Protein AF-A0A645EFH8-F1 (afdb_monomer_lite)

Radius of gyration: 22.45 Å; chains: 1; bounding box: 68×38×68 Å

Structure (mmCIF, N/CA/C/O backbone):
data_AF-A0A645EFH8-F1
#
_entry.id   AF-A0A645EFH8-F1
#
loop_
_atom_site.group_PDB
_atom_site.id
_atom_site.type_symbol
_atom_site.label_atom_id
_atom_site.label_alt_id
_atom_site.label_comp_id
_atom_site.label_asym_id
_atom_site.label_entity_id
_atom_site.label_seq_id
_atom_site.pdbx_PDB_ins_code
_atom_site.Cartn_x
_atom_site.Cartn_y
_atom_site.Cartn_z
_atom_site.occupancy
_atom_site.B_iso_or_equiv
_atom_site.auth_seq_id
_atom_site.auth_comp_id
_atom_site.auth_asym_id
_atom_site.auth_atom_id
_atom_site.pdbx_PDB_model_num
ATOM 1 N N . MET A 1 1 ? -3.913 3.250 -21.766 1.00 71.75 1 MET A N 1
ATOM 2 C CA . MET A 1 1 ? -2.998 3.281 -20.605 1.00 71.75 1 MET A CA 1
ATOM 3 C C . MET A 1 1 ? -2.200 4.571 -20.661 1.00 71.75 1 MET A C 1
ATOM 5 O O . MET A 1 1 ? -1.600 4.837 -21.698 1.00 71.75 1 MET A O 1
ATOM 9 N N . SER A 1 2 ? -2.235 5.386 -19.606 1.00 88.88 2 SER A N 1
ATOM 10 C CA . SER A 1 2 ? -1.423 6.605 -19.532 1.00 88.88 2 SER A CA 1
ATOM 11 C C . SER A 1 2 ? 0.046 6.283 -19.247 1.00 88.88 2 SER A C 1
ATOM 13 O O . SER A 1 2 ? 0.385 5.209 -18.742 1.00 88.88 2 SER A O 1
ATOM 15 N N . LEU A 1 3 ? 0.930 7.241 -19.533 1.00 91.62 3 LEU A N 1
ATOM 16 C CA . LEU A 1 3 ? 2.347 7.126 -19.186 1.00 91.62 3 LEU A CA 1
ATOM 17 C C . LEU A 1 3 ? 2.560 7.045 -17.664 1.00 91.62 3 LEU A C 1
ATOM 19 O O . LEU A 1 3 ? 3.479 6.367 -17.216 1.00 91.62 3 LEU A O 1
ATOM 23 N N . LEU A 1 4 ? 1.693 7.692 -16.875 1.00 93.06 4 LEU A N 1
ATOM 24 C CA . LEU A 1 4 ? 1.749 7.661 -15.412 1.00 93.06 4 LEU A CA 1
ATOM 25 C C . LEU A 1 4 ? 1.421 6.264 -14.877 1.00 93.06 4 LEU A C 1
ATOM 27 O O . LEU A 1 4 ? 2.172 5.731 -14.064 1.00 93.06 4 LEU A O 1
ATOM 31 N N . ALA A 1 5 ? 0.353 5.642 -15.383 1.00 91.50 5 ALA A N 1
ATOM 32 C CA . ALA A 1 5 ? -0.014 4.281 -15.006 1.00 91.50 5 ALA A CA 1
ATOM 33 C C . ALA A 1 5 ? 1.079 3.272 -15.395 1.00 91.50 5 ALA A C 1
ATOM 35 O O . ALA A 1 5 ? 1.439 2.414 -14.591 1.00 91.50 5 ALA A O 1
ATOM 36 N N . LEU A 1 6 ? 1.660 3.414 -16.595 1.00 91.88 6 LEU A N 1
ATOM 37 C CA . LEU A 1 6 ? 2.779 2.573 -17.026 1.00 91.88 6 LEU A CA 1
ATOM 38 C C . LEU A 1 6 ? 3.994 2.737 -16.109 1.00 91.88 6 LEU A C 1
ATOM 40 O O . LEU A 1 6 ? 4.593 1.745 -15.700 1.00 91.88 6 LEU A O 1
ATOM 44 N N . TRP A 1 7 ? 4.353 3.980 -15.780 1.00 94.06 7 TRP A N 1
ATOM 45 C CA . TRP A 1 7 ? 5.469 4.266 -14.886 1.00 94.06 7 TRP A CA 1
ATOM 46 C C . TRP A 1 7 ? 5.251 3.627 -13.512 1.00 94.06 7 TRP A C 1
ATOM 48 O O . TRP A 1 7 ? 6.150 2.950 -13.015 1.00 94.06 7 TRP A O 1
ATOM 58 N N . GLY A 1 8 ? 4.055 3.773 -12.932 1.00 93.06 8 GLY A N 1
ATOM 59 C CA . GLY A 1 8 ? 3.717 3.162 -11.645 1.00 93.06 8 GLY A CA 1
ATOM 60 C C . GLY A 1 8 ? 3.819 1.638 -11.688 1.00 93.06 8 GLY A C 1
ATOM 61 O O . GLY A 1 8 ? 4.446 1.033 -10.823 1.00 93.06 8 GLY A O 1
ATOM 62 N N . LEU A 1 9 ? 3.284 1.015 -12.741 1.00 93.06 9 LEU A N 1
ATOM 63 C CA . LEU A 1 9 ? 3.318 -0.435 -12.916 1.00 93.06 9 LEU A CA 1
ATOM 64 C C . LEU A 1 9 ? 4.748 -0.975 -13.040 1.00 93.06 9 LEU A C 1
ATOM 66 O O . LEU A 1 9 ? 5.092 -1.942 -12.363 1.00 93.06 9 LEU A O 1
ATOM 70 N N . LEU A 1 10 ? 5.588 -0.345 -13.867 1.00 92.12 10 LEU A N 1
ATOM 71 C CA . LEU A 1 10 ? 6.966 -0.788 -14.099 1.00 92.12 10 LEU A CA 1
ATOM 72 C C . LEU A 1 10 ? 7.887 -0.561 -12.896 1.00 92.12 10 LEU A C 1
ATOM 74 O O . LEU A 1 10 ? 8.836 -1.317 -12.720 1.00 92.12 10 LEU A O 1
ATOM 78 N N . ASN A 1 11 ? 7.608 0.444 -12.063 1.00 91.94 11 ASN A N 1
ATOM 79 C CA . ASN A 1 11 ? 8.387 0.707 -10.849 1.00 91.94 11 ASN A CA 1
ATOM 80 C C . ASN A 1 11 ? 7.851 -0.033 -9.614 1.00 91.94 11 ASN A C 1
ATOM 82 O O . ASN A 1 11 ? 8.461 0.060 -8.547 1.00 91.94 11 ASN A O 1
ATOM 86 N N . SER A 1 12 ? 6.749 -0.777 -9.745 1.00 93.31 12 SER A N 1
ATOM 87 C CA . SER A 1 12 ? 6.083 -1.480 -8.645 1.00 93.31 12 SER A CA 1
ATOM 88 C C . SER A 1 12 ? 6.891 -2.663 -8.086 1.00 93.31 12 SER A C 1
ATOM 90 O O . SER A 1 12 ? 7.729 -3.243 -8.789 1.00 93.31 12 SER A O 1
ATOM 92 N N . PRO A 1 13 ? 6.612 -3.112 -6.845 1.00 93.44 13 PRO A N 1
ATOM 93 C CA . PRO A 1 13 ? 7.183 -4.347 -6.306 1.00 93.44 13 PRO A CA 1
ATOM 94 C C . PRO A 1 13 ? 6.851 -5.578 -7.159 1.00 93.44 13 PRO A C 1
ATOM 96 O O . PRO A 1 13 ? 7.670 -6.486 -7.244 1.00 93.44 13 PRO A O 1
ATOM 99 N N . VAL A 1 14 ? 5.698 -5.612 -7.837 1.00 93.50 14 VAL A N 1
ATOM 100 C CA . VAL A 1 14 ? 5.320 -6.745 -8.698 1.00 93.50 14 VAL A CA 1
ATOM 101 C C . VAL A 1 14 ? 6.248 -6.839 -9.907 1.00 93.50 14 VAL A C 1
ATOM 103 O O . VAL A 1 14 ? 6.800 -7.905 -10.171 1.00 93.50 14 VAL A O 1
ATOM 106 N N . ALA A 1 15 ? 6.476 -5.724 -10.605 1.00 92.56 15 ALA A N 1
ATOM 107 C CA . ALA A 1 15 ? 7.375 -5.692 -11.757 1.00 92.56 15 ALA A CA 1
ATOM 108 C C . ALA A 1 15 ? 8.831 -5.971 -11.358 1.00 92.56 15 ALA A C 1
ATOM 110 O O . ALA A 1 15 ? 9.532 -6.737 -12.024 1.00 92.56 15 ALA A O 1
ATOM 111 N N . ASN A 1 16 ? 9.273 -5.425 -10.224 1.00 91.31 16 ASN A N 1
ATOM 112 C CA . ASN A 1 16 ? 10.610 -5.686 -9.691 1.00 91.31 16 ASN A CA 1
ATOM 113 C C . ASN A 1 16 ? 10.801 -7.155 -9.269 1.00 91.31 16 ASN A C 1
ATOM 115 O O . ASN A 1 16 ? 11.864 -7.731 -9.493 1.00 91.31 16 ASN A O 1
ATOM 119 N N . ALA A 1 17 ? 9.781 -7.794 -8.692 1.00 91.38 17 ALA A N 1
ATOM 120 C CA . ALA A 1 17 ? 9.837 -9.218 -8.370 1.00 91.38 17 ALA A CA 1
ATOM 121 C C . ALA A 1 17 ? 9.814 -10.079 -9.641 1.00 91.38 17 ALA A C 1
ATOM 123 O O . ALA A 1 17 ? 10.605 -11.011 -9.770 1.00 91.38 17 ALA A O 1
ATOM 124 N N . TYR A 1 18 ? 8.962 -9.734 -10.611 1.00 92.50 18 TYR A N 1
ATOM 125 C CA . TYR A 1 18 ? 8.875 -10.436 -11.889 1.00 92.50 18 TYR A CA 1
ATOM 126 C C . TYR A 1 18 ? 10.216 -10.422 -12.631 1.00 92.50 18 TYR A C 1
ATOM 128 O O . TYR A 1 18 ? 10.719 -11.482 -13.006 1.00 92.50 18 TYR A O 1
ATOM 136 N N . THR A 1 19 ? 10.824 -9.241 -12.779 1.00 90.19 19 THR A N 1
ATOM 137 C CA . THR A 1 19 ? 12.151 -9.078 -13.395 1.00 90.19 19 THR A CA 1
ATOM 138 C C . THR A 1 19 ? 13.227 -9.855 -12.656 1.00 90.19 19 THR A C 1
ATOM 140 O O . THR A 1 19 ? 14.029 -10.520 -13.300 1.00 90.19 19 THR A O 1
ATOM 143 N N . CYS A 1 20 ? 13.228 -9.844 -11.321 1.00 86.69 20 CYS A N 1
ATOM 144 C CA . CYS A 1 20 ? 14.174 -10.630 -10.529 1.00 86.69 20 CYS A CA 1
ATOM 145 C C . CYS A 1 20 ? 14.093 -12.137 -10.840 1.00 86.69 20 CYS A C 1
ATOM 147 O O . CYS A 1 20 ? 15.118 -12.815 -10.887 1.00 86.69 20 CYS A O 1
ATOM 149 N N . CYS A 1 21 ? 12.886 -12.660 -11.080 1.00 87.00 21 CYS A N 1
ATOM 150 C CA . CYS A 1 21 ? 12.671 -14.079 -11.362 1.00 87.00 21 CYS A CA 1
ATOM 151 C C . CYS A 1 21 ? 12.905 -14.476 -12.829 1.00 87.00 21 CYS A C 1
ATOM 153 O O . CYS A 1 21 ? 13.319 -15.606 -13.076 1.00 87.00 21 CYS A O 1
ATOM 155 N N . HIS A 1 22 ? 12.626 -13.588 -13.787 1.00 84.88 22 HIS A N 1
ATOM 156 C CA . HIS A 1 22 ? 12.595 -13.928 -15.220 1.00 84.88 22 HIS A CA 1
ATOM 157 C C . HIS A 1 22 ? 13.764 -13.343 -16.017 1.00 84.88 22 HIS A C 1
ATOM 159 O O . HIS A 1 22 ? 14.090 -13.849 -17.086 1.00 84.88 22 HIS A O 1
ATOM 165 N N . SER A 1 23 ? 14.426 -12.308 -15.500 1.00 80.44 23 SER A N 1
ATOM 166 C CA . SER A 1 23 ? 15.535 -11.646 -16.177 1.00 80.44 23 SER A CA 1
ATOM 167 C C . SER A 1 23 ? 16.871 -12.270 -15.784 1.00 80.44 23 SER A C 1
ATOM 169 O O . SER A 1 23 ? 17.150 -12.533 -14.612 1.00 80.44 23 SER A O 1
ATOM 171 N N . SER A 1 24 ? 17.761 -12.450 -16.760 1.00 69.31 24 SER A N 1
ATOM 172 C CA . SER A 1 24 ? 19.158 -12.785 -16.468 1.00 69.31 24 SER A CA 1
ATOM 173 C C . SER A 1 24 ? 19.883 -11.600 -15.804 1.00 69.31 24 SER A C 1
ATOM 175 O O . SER A 1 24 ? 19.461 -10.451 -15.918 1.00 69.31 24 SER A O 1
ATOM 177 N N . LYS A 1 25 ? 21.015 -11.853 -15.127 1.00 66.25 25 LYS A N 1
ATOM 178 C CA . LYS A 1 25 ? 21.754 -10.850 -14.325 1.00 66.25 25 LYS A CA 1
ATOM 179 C C . LYS A 1 25 ? 22.234 -9.599 -15.085 1.00 66.25 25 LYS A C 1
ATOM 181 O O . LYS A 1 25 ? 22.745 -8.692 -14.432 1.00 66.25 25 LYS A O 1
ATOM 186 N N . ARG A 1 26 ? 22.188 -9.574 -16.423 1.00 68.88 26 ARG A N 1
ATOM 187 C CA . ARG A 1 26 ? 22.799 -8.502 -17.230 1.00 68.88 26 ARG A CA 1
ATOM 188 C C . ARG A 1 26 ? 21.791 -7.512 -17.796 1.00 68.88 26 ARG A C 1
ATOM 190 O O . ARG A 1 26 ? 22.025 -6.320 -17.651 1.00 68.88 26 ARG A O 1
ATOM 197 N N . ASP A 1 27 ? 20.685 -7.989 -18.360 1.00 78.81 27 ASP A N 1
ATOM 198 C CA . ASP A 1 27 ? 19.765 -7.145 -19.124 1.00 78.81 27 ASP A CA 1
ATOM 199 C C . ASP A 1 27 ? 18.313 -7.499 -18.811 1.00 78.81 27 ASP A C 1
ATOM 201 O O . ASP A 1 27 ? 17.968 -8.679 -18.804 1.00 78.81 27 ASP A O 1
ATOM 205 N N . VAL A 1 28 ? 17.480 -6.472 -18.599 1.00 82.62 28 VAL A N 1
ATOM 206 C CA . VAL A 1 28 ? 16.014 -6.590 -18.554 1.00 82.62 28 VAL A CA 1
ATOM 207 C C . VAL A 1 28 ? 15.490 -6.376 -19.966 1.00 82.62 28 VAL A C 1
ATOM 209 O O . VAL A 1 28 ? 15.458 -5.247 -20.463 1.00 82.62 28 VAL A O 1
ATOM 212 N N . LEU A 1 29 ? 15.121 -7.463 -20.642 1.00 86.25 29 LEU A N 1
ATOM 213 C CA . LEU A 1 29 ? 14.674 -7.399 -22.027 1.00 86.25 29 LEU A CA 1
ATOM 214 C C . LEU A 1 29 ? 13.211 -6.953 -22.107 1.00 86.25 29 LEU A C 1
ATOM 216 O O . LEU A 1 29 ? 12.351 -7.371 -21.333 1.00 86.25 29 LEU A O 1
ATOM 220 N N . ALA A 1 30 ? 12.903 -6.136 -23.116 1.00 86.19 30 ALA A N 1
ATOM 221 C CA . ALA A 1 30 ? 11.527 -5.728 -23.388 1.00 86.19 30 ALA A CA 1
ATOM 222 C C . ALA A 1 30 ? 10.618 -6.920 -23.746 1.00 86.19 30 ALA A C 1
ATOM 224 O O . ALA A 1 30 ? 9.412 -6.832 -23.544 1.00 86.19 30 ALA A O 1
ATOM 225 N N . GLY A 1 31 ? 11.184 -8.010 -24.282 1.00 86.38 31 GLY A N 1
ATOM 226 C CA . GLY A 1 31 ? 10.467 -9.267 -24.519 1.00 86.38 31 GLY A CA 1
ATOM 227 C C . GLY A 1 31 ? 9.941 -9.860 -23.215 1.00 86.38 31 GLY A C 1
ATOM 228 O O . GLY A 1 31 ? 8.730 -9.978 -23.058 1.00 86.38 31 GLY A O 1
ATOM 229 N N . ASP A 1 32 ? 10.833 -10.093 -22.252 1.00 85.81 32 ASP A N 1
ATOM 230 C CA . ASP A 1 32 ? 10.501 -10.670 -20.943 1.00 85.81 32 ASP A CA 1
ATOM 231 C C . ASP A 1 32 ? 9.445 -9.831 -20.208 1.00 85.81 32 ASP A C 1
ATOM 233 O O . ASP A 1 32 ? 8.477 -10.359 -19.661 1.00 85.81 32 ASP A O 1
ATOM 237 N N . MET A 1 33 ? 9.580 -8.501 -20.249 1.00 89.12 33 MET A N 1
ATOM 238 C CA . MET A 1 33 ? 8.633 -7.582 -19.608 1.00 89.12 33 MET A CA 1
ATOM 239 C C . MET A 1 33 ? 7.238 -7.583 -20.238 1.00 89.12 33 MET A C 1
ATOM 241 O O . MET A 1 33 ? 6.270 -7.270 -19.549 1.00 89.12 33 MET A O 1
ATOM 245 N N . ARG A 1 34 ? 7.105 -7.930 -21.525 1.00 90.31 34 ARG A N 1
ATOM 246 C CA . ARG A 1 34 ? 5.792 -8.043 -22.187 1.00 90.31 34 ARG A CA 1
ATOM 247 C C . ARG A 1 34 ? 5.021 -9.286 -21.756 1.00 90.31 34 ARG A C 1
ATOM 249 O O . ARG A 1 34 ? 3.804 -9.307 -21.902 1.00 90.31 34 ARG A O 1
ATOM 256 N N . GLU A 1 35 ? 5.711 -10.292 -21.230 1.00 91.00 35 GLU A N 1
ATOM 257 C CA . GLU A 1 35 ? 5.089 -11.508 -20.699 1.00 91.00 35 GLU A CA 1
ATOM 258 C C . GLU A 1 35 ? 4.589 -11.331 -19.258 1.00 91.00 35 GLU A C 1
ATOM 260 O O . GLU A 1 35 ? 3.780 -12.132 -18.777 1.00 91.00 35 GLU A O 1
ATOM 265 N N . MET A 1 36 ? 5.011 -10.254 -18.580 1.00 92.12 36 MET A N 1
ATOM 266 C CA . MET A 1 36 ? 4.521 -9.910 -17.251 1.00 92.12 36 MET A CA 1
ATOM 267 C C . MET A 1 36 ? 2.998 -9.782 -17.275 1.00 92.12 36 MET A C 1
ATOM 269 O O . MET A 1 36 ? 2.419 -9.021 -18.052 1.00 92.12 36 MET A O 1
ATOM 273 N N . ARG A 1 37 ? 2.336 -10.512 -16.375 1.00 89.88 37 ARG A N 1
ATOM 274 C CA . ARG A 1 37 ? 0.886 -10.421 -16.199 1.00 89.88 37 ARG A CA 1
ATOM 275 C C . ARG A 1 37 ? 0.544 -9.040 -15.661 1.00 89.88 37 ARG A C 1
ATOM 277 O O . ARG A 1 37 ? 0.870 -8.744 -14.522 1.00 89.88 37 ARG A O 1
ATOM 284 N N . VAL A 1 38 ? -0.112 -8.222 -16.474 1.00 89.19 38 VAL A N 1
ATOM 285 C CA . VAL A 1 38 ? -0.629 -6.914 -16.066 1.00 89.19 38 VAL A CA 1
ATOM 286 C C . VAL A 1 38 ? -2.103 -7.033 -15.660 1.00 89.19 38 VAL A C 1
ATOM 288 O O . VAL A 1 38 ? -2.811 -7.859 -16.243 1.00 89.19 38 VAL A O 1
ATOM 291 N N . PRO A 1 39 ? -2.584 -6.245 -14.678 1.00 87.50 39 PRO A N 1
ATOM 292 C CA . PRO A 1 39 ? -4.005 -6.189 -14.347 1.00 87.50 39 PRO A CA 1
ATOM 293 C C . PRO A 1 39 ? -4.825 -5.766 -15.566 1.00 87.50 39 PRO A C 1
ATOM 295 O O . PRO A 1 39 ? -4.295 -5.115 -16.470 1.00 87.50 39 PRO A O 1
ATOM 298 N N . ASP A 1 40 ? -6.114 -6.097 -15.593 1.00 86.06 40 ASP A N 1
ATOM 299 C CA . ASP A 1 40 ? -6.991 -5.642 -16.671 1.00 86.06 40 ASP A CA 1
ATOM 300 C C . ASP A 1 40 ? -7.228 -4.127 -16.566 1.00 86.06 40 ASP A C 1
ATOM 302 O O . ASP A 1 40 ? -8.128 -3.637 -15.885 1.00 86.06 40 ASP A O 1
ATOM 306 N N . LEU A 1 41 ? -6.381 -3.373 -17.262 1.00 79.44 41 LEU A N 1
ATOM 307 C CA . LEU A 1 41 ? -6.369 -1.915 -17.233 1.00 79.44 41 LEU A CA 1
ATOM 308 C C . LEU A 1 41 ? -7.615 -1.286 -17.872 1.00 79.44 41 LEU A C 1
ATOM 310 O O . LEU A 1 41 ? -7.811 -0.084 -17.715 1.00 79.44 41 LEU A O 1
ATOM 314 N N . ALA A 1 42 ? -8.416 -2.054 -18.620 1.00 80.94 42 ALA A N 1
ATOM 315 C CA . ALA A 1 42 ? -9.682 -1.578 -19.170 1.00 80.94 42 ALA A CA 1
ATOM 316 C C . ALA A 1 42 ? -10.829 -1.715 -18.159 1.00 80.94 42 ALA A C 1
ATOM 318 O O . ALA A 1 42 ? -11.761 -0.914 -18.181 1.00 80.94 42 ALA A O 1
ATOM 319 N N . ALA A 1 43 ? -10.750 -2.709 -17.272 1.00 83.81 43 ALA A N 1
ATOM 320 C CA . ALA A 1 43 ? -11.751 -2.959 -16.240 1.00 83.81 43 ALA A CA 1
ATOM 321 C C . ALA A 1 43 ? -11.473 -2.211 -14.924 1.00 83.81 43 ALA A C 1
ATOM 323 O O . ALA A 1 43 ? -12.384 -2.022 -14.117 1.00 83.81 43 ALA A O 1
ATOM 324 N N . CYS A 1 44 ? -10.227 -1.801 -14.676 1.00 86.50 44 CYS A N 1
ATOM 325 C CA . CYS A 1 44 ? -9.839 -1.150 -13.428 1.00 86.50 44 CYS A CA 1
ATOM 326 C C . CYS A 1 44 ? -9.871 0.384 -13.490 1.00 86.50 44 CYS A C 1
ATOM 328 O O . CYS A 1 44 ? -9.471 0.997 -14.477 1.00 86.50 44 CYS A O 1
ATOM 330 N N . ASP A 1 45 ? -10.230 1.010 -12.366 1.00 90.12 45 ASP A N 1
ATOM 331 C CA . ASP A 1 45 ? -10.038 2.447 -12.167 1.00 90.12 45 ASP A CA 1
ATOM 332 C C . ASP A 1 45 ? -8.557 2.772 -11.903 1.00 90.12 45 ASP A C 1
ATOM 334 O O . ASP A 1 45 ? -7.987 2.392 -10.869 1.00 90.12 45 ASP A O 1
ATOM 338 N N . LEU A 1 46 ? -7.949 3.476 -12.861 1.00 92.12 46 LEU A N 1
ATOM 339 C CA . LEU A 1 46 ? -6.556 3.922 -12.832 1.00 92.12 46 LEU A CA 1
ATOM 340 C C . LEU A 1 46 ? -6.389 5.323 -12.234 1.00 92.12 46 LEU A C 1
ATOM 342 O O . LEU A 1 46 ? -5.256 5.710 -11.945 1.00 92.12 46 LEU A O 1
ATOM 346 N N . ALA A 1 47 ? -7.470 6.081 -12.020 1.00 93.44 47 ALA A N 1
ATOM 347 C CA . ALA A 1 47 ? -7.377 7.457 -11.538 1.00 93.44 47 ALA A CA 1
ATOM 348 C C . ALA A 1 47 ? -6.634 7.582 -10.189 1.00 93.44 47 ALA A C 1
ATOM 350 O O . ALA A 1 47 ? -5.807 8.492 -10.062 1.00 93.44 47 ALA A O 1
ATOM 351 N N . PRO A 1 48 ? -6.819 6.674 -9.203 1.00 94.25 48 PRO A N 1
ATOM 352 C CA . PRO A 1 48 ? -6.046 6.705 -7.961 1.00 94.25 48 PRO A CA 1
ATOM 353 C C . PRO A 1 48 ? -4.541 6.508 -8.185 1.00 94.25 48 PRO A C 1
ATOM 355 O O . PRO A 1 48 ? -3.731 7.237 -7.611 1.00 94.25 48 PRO A O 1
ATOM 358 N N . LEU A 1 49 ? -4.167 5.576 -9.070 1.00 94.56 49 LEU A N 1
ATOM 359 C CA . LEU A 1 49 ? -2.770 5.311 -9.411 1.00 94.56 49 LEU A CA 1
ATOM 360 C C . LEU A 1 49 ? -2.141 6.517 -10.115 1.00 94.56 49 LEU A C 1
ATOM 362 O O . LEU A 1 49 ? -1.064 6.967 -9.732 1.00 94.56 49 LEU A O 1
ATOM 366 N N . GLU A 1 50 ? -2.813 7.061 -11.129 1.00 95.31 50 GLU A N 1
ATOM 367 C CA . GLU A 1 50 ? -2.320 8.218 -11.879 1.00 95.31 50 GLU A CA 1
ATOM 368 C C . GLU A 1 50 ? -2.137 9.436 -10.975 1.00 95.31 50 GLU A C 1
ATOM 370 O O . GLU A 1 50 ? -1.114 10.120 -11.060 1.00 95.31 50 GLU A O 1
ATOM 375 N N . LYS A 1 51 ? -3.081 9.658 -10.054 1.00 96.12 51 LYS A N 1
ATOM 376 C CA . LYS A 1 51 ? -2.975 10.700 -9.037 1.00 96.12 51 LYS A CA 1
ATOM 377 C C . LYS A 1 51 ? -1.759 10.477 -8.139 1.00 96.12 51 LYS A C 1
ATOM 379 O O . LYS A 1 51 ? -0.938 11.386 -8.032 1.00 96.12 51 LYS A O 1
ATOM 384 N N . ALA A 1 52 ? -1.592 9.287 -7.561 1.00 95.06 52 ALA A N 1
ATOM 385 C CA . ALA A 1 52 ? -0.456 8.981 -6.688 1.00 95.06 52 ALA A CA 1
ATOM 386 C C . ALA A 1 52 ? 0.894 9.177 -7.403 1.00 95.06 52 ALA A C 1
ATOM 388 O O . ALA A 1 52 ? 1.809 9.795 -6.856 1.00 95.06 52 ALA A O 1
ATOM 389 N N . VAL A 1 53 ? 1.002 8.724 -8.658 1.00 95.75 53 VAL A N 1
ATOM 390 C CA . VAL A 1 53 ? 2.210 8.913 -9.475 1.00 95.75 53 VAL A CA 1
ATOM 391 C C . VAL A 1 53 ? 2.447 10.395 -9.759 1.00 95.75 53 VAL A C 1
ATOM 393 O O . VAL A 1 53 ? 3.577 10.868 -9.648 1.00 95.75 53 VAL A O 1
ATOM 396 N N . SER A 1 54 ? 1.400 11.152 -10.097 1.00 95.62 54 SER A N 1
ATOM 397 C CA . SER A 1 54 ? 1.523 12.589 -10.354 1.00 95.62 54 SER A CA 1
ATOM 398 C C . SER A 1 54 ? 1.984 13.367 -9.115 1.00 95.62 54 SER A C 1
ATOM 400 O O . SER A 1 54 ? 2.867 14.215 -9.231 1.00 95.62 54 SER A O 1
ATOM 402 N N . GLU A 1 55 ? 1.461 13.035 -7.929 1.00 94.81 55 GLU A N 1
ATOM 403 C CA . GLU A 1 55 ? 1.854 13.640 -6.653 1.00 94.81 55 GLU A CA 1
ATOM 404 C C . GLU A 1 55 ? 3.314 13.325 -6.313 1.00 94.81 55 GLU A C 1
ATOM 406 O O . GLU A 1 55 ? 4.063 14.225 -5.927 1.00 94.81 55 GLU A O 1
ATOM 411 N N . TYR A 1 56 ? 3.742 12.074 -6.515 1.00 93.94 56 TYR A N 1
ATOM 412 C CA . TYR A 1 56 ? 5.134 11.676 -6.328 1.00 93.94 56 TYR A CA 1
ATOM 413 C C . TYR A 1 56 ? 6.073 12.431 -7.276 1.00 93.94 56 TYR A C 1
ATOM 415 O O . TYR A 1 56 ? 7.018 13.075 -6.825 1.00 93.94 56 TYR A O 1
ATOM 423 N N . LEU A 1 57 ? 5.803 12.415 -8.586 1.00 92.88 57 LEU A N 1
ATOM 424 C CA . LEU A 1 57 ? 6.659 13.076 -9.575 1.00 92.88 57 LEU A CA 1
ATOM 425 C C . LEU A 1 57 ? 6.700 14.598 -9.383 1.00 92.88 57 LEU A C 1
ATOM 427 O O . LEU A 1 57 ? 7.749 15.208 -9.585 1.00 92.88 57 LEU A O 1
ATOM 431 N N . ALA A 1 58 ? 5.588 15.217 -8.981 1.00 93.12 58 ALA A N 1
ATOM 432 C CA . ALA A 1 58 ? 5.554 16.634 -8.638 1.00 93.12 58 ALA A CA 1
ATOM 433 C C . ALA A 1 58 ? 6.417 16.938 -7.405 1.00 93.12 58 ALA A C 1
ATOM 435 O O . ALA A 1 58 ? 7.188 17.896 -7.431 1.00 93.12 58 ALA A O 1
ATOM 436 N N . ALA A 1 59 ? 6.341 16.106 -6.360 1.00 90.88 59 ALA A N 1
ATOM 437 C CA . ALA A 1 59 ? 7.166 16.258 -5.165 1.00 90.88 59 ALA A CA 1
ATOM 438 C C . ALA A 1 59 ? 8.659 16.091 -5.481 1.00 90.88 59 ALA A C 1
ATOM 440 O O . ALA A 1 59 ? 9.459 16.930 -5.083 1.00 90.88 59 ALA A O 1
ATOM 441 N N . VAL A 1 60 ? 9.026 15.082 -6.276 1.00 88.81 60 VAL A N 1
ATOM 442 C CA . VAL A 1 60 ? 10.417 14.869 -6.702 1.00 88.81 60 VAL A CA 1
ATOM 443 C C . VAL A 1 60 ? 10.949 16.052 -7.515 1.00 88.81 60 VAL A C 1
ATOM 445 O O . VAL A 1 60 ? 12.096 16.440 -7.342 1.00 88.81 60 VAL A O 1
ATOM 448 N N . ARG A 1 61 ? 10.130 16.653 -8.389 1.00 88.19 61 ARG A N 1
ATOM 449 C CA . ARG A 1 61 ? 10.524 17.846 -9.162 1.00 88.19 61 ARG A CA 1
ATOM 450 C C . ARG A 1 61 ? 10.668 19.100 -8.302 1.00 88.19 61 ARG A C 1
ATOM 452 O O . ARG A 1 61 ? 11.427 19.991 -8.669 1.00 88.19 61 ARG A O 1
ATOM 459 N N . ALA A 1 62 ? 9.906 19.197 -7.215 1.00 85.69 62 ALA A N 1
ATOM 460 C CA . ALA A 1 62 ? 9.954 20.327 -6.295 1.00 85.69 62 ALA A CA 1
ATOM 461 C C . ALA A 1 62 ? 11.163 20.261 -5.349 1.00 85.69 62 ALA A C 1
ATOM 463 O O . ALA A 1 62 ? 11.641 21.304 -4.907 1.00 85.69 62 ALA A O 1
ATOM 464 N N . THR A 1 63 ? 11.666 19.059 -5.060 1.00 77.25 63 THR A N 1
ATOM 465 C CA . THR A 1 63 ? 12.873 18.866 -4.258 1.00 77.25 63 THR A CA 1
ATOM 466 C C . THR A 1 63 ? 14.117 19.114 -5.122 1.00 77.25 63 THR A C 1
ATOM 468 O O . THR A 1 63 ? 14.349 18.390 -6.093 1.00 77.25 63 THR A O 1
ATOM 471 N N . PRO A 1 64 ? 14.942 20.133 -4.821 1.00 64.25 64 PRO A N 1
ATOM 472 C CA . PRO A 1 64 ? 16.185 20.351 -5.548 1.00 64.25 64 PRO A CA 1
ATOM 473 C C . PRO A 1 64 ? 17.142 19.170 -5.320 1.00 64.25 64 PRO A C 1
ATOM 475 O O . PRO A 1 64 ? 17.153 18.602 -4.226 1.00 64.25 64 PRO A O 1
ATOM 478 N N . PRO A 1 65 ? 17.988 18.807 -6.303 1.00 57.81 65 PRO A N 1
ATOM 479 C CA . PRO A 1 65 ? 18.995 17.776 -6.095 1.00 57.81 65 PRO A CA 1
ATOM 480 C C . PRO A 1 65 ? 19.892 18.204 -4.932 1.00 57.81 65 PRO A C 1
ATOM 482 O O . PRO A 1 65 ? 20.560 19.242 -4.990 1.00 57.81 65 PRO A O 1
ATOM 485 N N . THR A 1 66 ? 19.875 17.429 -3.849 1.00 50.12 66 THR A N 1
ATOM 486 C CA . THR A 1 66 ? 20.730 17.659 -2.689 1.00 50.12 66 THR A CA 1
ATOM 487 C C . THR A 1 66 ? 22.175 17.696 -3.182 1.00 50.12 66 THR A C 1
ATOM 489 O O . THR A 1 66 ? 22.648 16.741 -3.796 1.00 50.12 66 THR A O 1
ATOM 492 N N . LYS A 1 67 ? 22.871 18.820 -2.968 1.00 40.94 67 LYS A N 1
ATOM 493 C CA . LYS A 1 67 ? 24.274 18.991 -3.365 1.00 40.94 67 LYS A CA 1
ATOM 494 C C . LYS A 1 67 ? 25.122 17.908 -2.695 1.00 40.94 67 LYS A C 1
ATOM 496 O O . LYS A 1 67 ? 25.458 18.015 -1.518 1.00 40.94 67 LYS A O 1
ATOM 501 N N . THR A 1 68 ? 25.496 16.889 -3.452 1.00 40.47 68 THR A N 1
ATOM 502 C CA . THR A 1 68 ? 26.514 15.910 -3.082 1.00 40.47 68 THR A CA 1
ATOM 503 C C . THR A 1 68 ? 27.864 16.622 -3.003 1.00 40.47 68 THR A C 1
ATOM 505 O O . THR A 1 68 ? 28.346 17.186 -3.985 1.00 40.47 68 THR A O 1
ATOM 508 N N . GLN A 1 69 ? 28.493 16.637 -1.824 1.00 33.00 69 GLN A N 1
ATOM 509 C CA . GLN A 1 69 ? 29.903 17.017 -1.731 1.00 33.00 69 GLN A CA 1
ATOM 510 C C . GLN A 1 69 ? 30.744 15.937 -2.430 1.00 33.00 69 GLN A C 1
ATOM 512 O O . GLN A 1 69 ? 30.593 14.756 -2.112 1.00 33.00 69 GLN A O 1
ATOM 517 N N . PRO A 1 70 ? 31.638 16.299 -3.366 1.00 30.95 70 PRO A N 1
ATOM 518 C CA . PRO A 1 70 ? 32.450 15.319 -4.065 1.00 30.95 70 PRO A CA 1
ATOM 519 C C . PRO A 1 70 ? 33.512 14.761 -3.115 1.00 30.95 70 PRO A C 1
ATOM 521 O O . PRO A 1 70 ? 34.448 15.459 -2.715 1.00 30.95 70 PRO A O 1
ATOM 524 N N . VAL A 1 71 ? 33.407 13.474 -2.785 1.00 35.38 71 VAL A N 1
ATOM 525 C CA . VAL A 1 71 ? 34.538 12.730 -2.228 1.00 35.38 71 VAL A CA 1
ATOM 526 C C . VAL A 1 71 ? 35.554 12.563 -3.355 1.00 35.38 71 VAL A C 1
ATOM 528 O O . VAL A 1 71 ? 35.294 11.900 -4.356 1.00 35.38 71 VAL A O 1
ATOM 531 N N . LYS A 1 72 ? 36.725 13.193 -3.207 1.00 36.12 72 LYS A N 1
ATOM 532 C CA . LYS A 1 72 ? 37.853 13.062 -4.136 1.00 36.12 72 LYS A CA 1
ATOM 533 C C . LYS A 1 72 ? 38.244 11.585 -4.279 1.00 36.12 72 LYS A C 1
ATOM 535 O O . LYS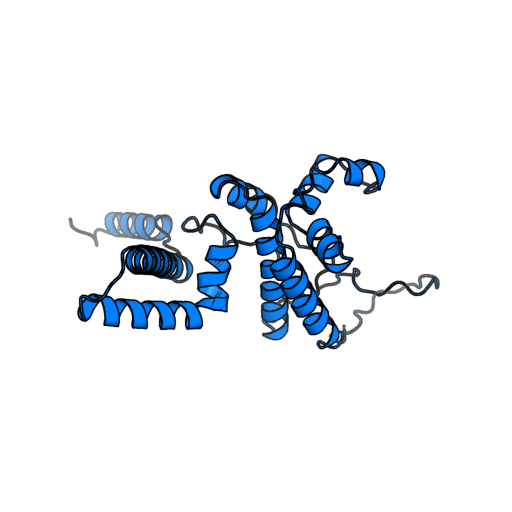 A 1 72 ? 38.949 11.047 -3.428 1.00 36.12 72 LYS A O 1
ATOM 540 N N . ARG A 1 73 ? 37.864 10.948 -5.385 1.00 36.06 73 ARG A N 1
ATOM 541 C CA . ARG A 1 73 ? 38.551 9.763 -5.913 1.00 36.06 73 ARG A CA 1
ATOM 542 C C . ARG A 1 73 ? 38.864 9.997 -7.384 1.00 36.06 73 ARG A C 1
ATOM 544 O O . ARG A 1 73 ? 38.012 10.418 -8.155 1.00 36.06 73 ARG A O 1
ATOM 551 N N . GLY A 1 74 ? 40.146 9.855 -7.701 1.00 36.16 74 GLY A N 1
ATOM 552 C CA . GLY A 1 74 ? 40.739 10.294 -8.953 1.00 36.16 74 GLY A CA 1
ATOM 553 C C . GLY A 1 74 ? 40.404 9.431 -10.169 1.00 36.16 74 GLY A C 1
ATOM 554 O O . GLY A 1 74 ? 39.962 8.292 -10.052 1.00 36.16 74 GLY A O 1
ATOM 555 N N . ALA A 1 75 ? 40.773 10.018 -11.309 1.00 32.25 75 ALA A N 1
ATOM 556 C CA . ALA A 1 75 ? 40.796 9.531 -12.689 1.00 32.25 75 ALA A CA 1
ATOM 557 C C . ALA A 1 75 ? 39.520 9.770 -13.536 1.00 32.25 75 ALA A C 1
ATOM 559 O O . ALA A 1 75 ? 38.404 9.549 -13.069 1.00 32.25 75 ALA A O 1
ATOM 560 N N . PRO A 1 76 ? 39.680 10.257 -14.787 1.00 39.72 76 PRO A N 1
ATOM 561 C CA . PRO A 1 76 ? 38.605 10.873 -15.556 1.00 39.72 76 PRO A CA 1
ATOM 562 C C . PRO A 1 76 ? 37.827 9.831 -16.367 1.00 39.72 76 PRO A C 1
ATOM 564 O O . PRO A 1 76 ? 38.418 8.911 -16.934 1.00 39.72 76 PRO A O 1
ATOM 567 N N . LYS A 1 77 ? 36.506 10.006 -16.495 1.00 36.34 77 LYS A N 1
ATOM 568 C CA . LYS A 1 77 ? 35.710 9.285 -17.495 1.00 36.34 77 LYS A CA 1
ATOM 569 C C . LYS A 1 77 ? 34.956 10.229 -18.424 1.00 36.34 77 LYS A C 1
ATOM 571 O O . LYS A 1 77 ? 34.540 11.324 -18.068 1.00 36.34 77 LYS A O 1
ATOM 576 N N . ILE A 1 78 ? 34.920 9.747 -19.656 1.00 36.25 78 ILE A N 1
ATOM 577 C CA . ILE A 1 78 ? 34.595 10.369 -20.932 1.00 36.25 78 ILE A CA 1
ATOM 578 C C . ILE A 1 78 ? 33.144 10.858 -20.987 1.00 36.25 78 ILE A C 1
ATOM 580 O O . ILE A 1 78 ? 32.242 10.236 -20.436 1.00 36.25 78 ILE A O 1
ATOM 584 N N . LYS A 1 79 ? 32.951 11.978 -21.691 1.00 42.47 79 LYS A N 1
ATOM 585 C CA . LYS A 1 79 ? 31.660 12.612 -21.975 1.00 42.47 79 LYS A CA 1
ATOM 586 C C . LYS A 1 79 ? 30.777 11.691 -22.826 1.00 42.47 79 LYS A C 1
ATOM 588 O O . LYS A 1 79 ? 31.150 11.386 -23.957 1.00 42.47 79 LYS A O 1
ATOM 593 N N . SER A 1 80 ? 29.580 11.359 -22.346 1.00 35.75 80 SER A N 1
ATOM 594 C CA . SER A 1 80 ? 28.470 10.953 -23.214 1.00 35.75 80 SER A CA 1
ATOM 595 C C . SER A 1 80 ? 27.119 11.382 -22.634 1.00 35.75 80 SER A C 1
ATOM 597 O O . SER A 1 80 ? 26.736 10.921 -21.565 1.00 35.75 80 SER A O 1
ATOM 599 N N . THR A 1 81 ? 26.441 12.251 -23.393 1.00 38.69 81 THR A N 1
ATOM 600 C CA . THR A 1 81 ? 24.978 12.369 -23.577 1.00 38.69 81 THR A CA 1
ATOM 601 C C . THR A 1 81 ? 24.070 12.299 -22.349 1.00 38.69 81 THR A C 1
ATOM 603 O O . THR A 1 81 ? 23.767 11.208 -21.885 1.00 38.69 81 THR A O 1
ATOM 606 N N . ASP A 1 82 ? 23.591 13.480 -21.935 1.00 44.00 82 ASP A N 1
ATOM 607 C CA . ASP A 1 82 ? 22.239 13.859 -21.459 1.00 44.00 82 ASP A CA 1
ATOM 608 C C . ASP A 1 82 ? 21.325 12.762 -20.864 1.00 44.00 82 ASP A C 1
ATOM 610 O O . ASP A 1 82 ? 20.127 12.687 -21.135 1.00 44.00 82 ASP A O 1
ATOM 614 N N . GLN A 1 83 ? 21.893 11.879 -20.048 1.00 39.22 83 GLN A N 1
ATOM 615 C CA . GLN A 1 83 ? 21.156 10.961 -19.195 1.00 39.22 83 GLN A CA 1
ATOM 616 C C . GLN A 1 83 ? 20.935 11.685 -17.872 1.00 39.22 83 GLN A C 1
ATOM 618 O O . GLN A 1 83 ? 21.891 12.063 -17.201 1.00 39.22 83 GLN A O 1
ATOM 623 N N . MET A 1 84 ? 19.672 11.896 -17.504 1.00 37.59 84 MET A N 1
ATOM 624 C CA . MET A 1 84 ? 19.320 12.375 -16.171 1.00 37.59 84 MET A CA 1
ATOM 625 C C . MET A 1 84 ? 19.996 11.474 -15.127 1.00 37.59 84 MET A C 1
ATOM 627 O O . MET A 1 84 ? 19.731 10.271 -15.094 1.00 37.59 84 MET A O 1
ATOM 631 N N . ASP A 1 85 ? 20.839 12.058 -14.273 1.00 41.84 85 ASP A N 1
ATOM 632 C CA . ASP A 1 85 ? 21.570 11.423 -13.161 1.00 41.84 85 ASP A CA 1
ATOM 633 C C . ASP A 1 85 ? 20.625 10.952 -12.022 1.00 41.84 85 ASP A C 1
ATOM 635 O O . ASP A 1 85 ? 20.875 11.142 -10.837 1.00 41.84 85 ASP A O 1
ATOM 639 N N . PHE A 1 86 ? 19.498 10.325 -12.363 1.00 43.66 86 PHE A N 1
ATOM 640 C CA . PHE A 1 86 ? 18.491 9.821 -11.421 1.00 43.66 86 PHE A CA 1
ATOM 641 C C . PHE A 1 86 ? 18.897 8.495 -10.756 1.00 43.66 86 PHE A C 1
ATOM 643 O O . PHE A 1 86 ? 18.365 8.128 -9.711 1.00 43.66 86 PHE A O 1
ATOM 650 N N . PHE A 1 87 ? 19.825 7.752 -11.368 1.00 42.91 87 PHE A N 1
ATOM 651 C CA . PHE A 1 87 ? 20.135 6.364 -10.998 1.00 42.91 87 PHE A CA 1
ATOM 652 C C . PHE A 1 87 ? 21.520 6.168 -10.364 1.00 42.91 87 PHE A C 1
ATOM 654 O O . PHE A 1 87 ? 21.821 5.068 -9.892 1.00 42.91 87 PHE A O 1
ATOM 661 N N . ASN A 1 88 ? 22.343 7.219 -10.287 1.00 42.25 88 ASN A N 1
ATOM 662 C CA . ASN A 1 88 ? 23.661 7.177 -9.651 1.00 42.25 88 ASN A CA 1
ATOM 663 C C . ASN A 1 88 ? 23.523 7.295 -8.126 1.00 42.25 88 ASN A C 1
ATOM 665 O O . ASN A 1 88 ? 23.779 8.325 -7.511 1.00 42.25 88 ASN A O 1
ATOM 669 N N . GLY A 1 89 ? 23.063 6.205 -7.511 1.00 42.94 89 GLY A N 1
ATOM 670 C CA . GLY A 1 89 ? 22.865 6.083 -6.072 1.00 42.94 89 GLY A CA 1
ATOM 671 C C . GLY A 1 89 ? 24.169 5.958 -5.284 1.00 42.94 89 GLY A C 1
ATOM 672 O O . GLY A 1 89 ? 24.402 4.912 -4.677 1.00 42.94 89 GLY A O 1
ATOM 673 N N . GLU A 1 90 ? 24.974 7.015 -5.218 1.00 39.81 90 GLU A N 1
ATOM 674 C CA . GLU A 1 90 ? 25.985 7.149 -4.164 1.00 39.81 90 GLU A CA 1
ATOM 675 C C . GLU A 1 90 ? 25.379 7.739 -2.883 1.00 39.81 90 GLU A C 1
ATOM 677 O O . GLU A 1 90 ? 24.327 8.375 -2.893 1.00 39.81 90 GLU A O 1
ATOM 682 N N . ALA A 1 91 ? 25.978 7.364 -1.754 1.00 42.22 91 ALA A N 1
ATOM 683 C CA . ALA A 1 91 ? 25.372 7.360 -0.429 1.00 42.22 91 ALA A CA 1
ATOM 684 C C . ALA A 1 91 ? 24.812 8.724 0.007 1.00 42.22 91 ALA A C 1
ATOM 686 O O . ALA A 1 91 ? 25.556 9.608 0.427 1.00 42.22 91 ALA A O 1
ATOM 687 N N . VAL A 1 92 ? 23.483 8.842 0.022 1.00 44.31 92 VAL A N 1
ATOM 688 C CA . VAL A 1 92 ? 22.815 9.778 0.925 1.00 44.31 92 VAL A CA 1
ATOM 689 C C . VAL A 1 92 ? 22.995 9.196 2.322 1.00 44.31 92 VAL A C 1
ATOM 691 O O . VAL A 1 92 ? 22.475 8.125 2.642 1.00 44.31 92 VAL A O 1
ATOM 694 N N . THR A 1 93 ? 23.830 9.856 3.122 1.00 37.69 93 THR A N 1
ATOM 695 C CA . THR A 1 93 ? 23.943 9.617 4.560 1.00 37.69 93 THR A CA 1
ATOM 696 C C . THR A 1 93 ? 22.550 9.601 5.171 1.00 37.69 93 THR A C 1
ATOM 698 O O . THR A 1 93 ? 21.744 10.467 4.842 1.00 37.69 93 THR A O 1
ATOM 701 N N . ALA A 1 94 ? 22.288 8.630 6.048 1.00 40.75 94 ALA A N 1
ATOM 702 C CA . ALA A 1 94 ? 21.048 8.460 6.800 1.00 40.75 94 ALA A CA 1
ATOM 703 C C . ALA A 1 94 ? 20.789 9.641 7.762 1.00 40.75 94 ALA A C 1
ATOM 705 O O . ALA A 1 94 ? 20.856 9.502 8.979 1.00 40.75 94 ALA A O 1
ATOM 706 N N . GLY A 1 95 ? 20.545 10.824 7.209 1.00 41.03 95 GLY A N 1
ATOM 707 C CA . GLY A 1 95 ? 19.885 11.926 7.880 1.00 41.03 95 GLY A CA 1
ATOM 708 C C . GLY A 1 95 ? 18.396 11.783 7.611 1.00 41.03 95 GLY A C 1
ATOM 709 O O . GLY A 1 95 ? 17.988 11.704 6.455 1.00 41.03 95 GLY A O 1
ATOM 710 N N . SER A 1 96 ? 17.605 11.703 8.677 1.00 53.78 96 SER A N 1
ATOM 711 C CA . SER A 1 96 ? 16.142 11.760 8.651 1.00 53.78 96 SER A CA 1
ATOM 712 C C . SER A 1 96 ? 15.689 13.131 8.135 1.00 53.78 96 SER A C 1
ATOM 714 O O . SER A 1 96 ? 15.285 13.993 8.914 1.00 53.78 96 SER A O 1
ATOM 716 N N . ASP A 1 97 ? 15.806 13.360 6.831 1.00 71.75 97 ASP A N 1
ATOM 717 C CA . ASP A 1 97 ? 15.219 14.524 6.185 1.00 71.75 97 ASP A CA 1
ATOM 718 C C . ASP A 1 97 ? 13.702 14.285 6.064 1.00 71.75 97 ASP A C 1
ATOM 720 O O . ASP A 1 97 ? 13.298 13.294 5.438 1.00 71.75 97 ASP A O 1
ATOM 724 N N . PRO A 1 98 ? 12.841 15.134 6.659 1.00 78.12 98 PRO A N 1
ATOM 725 C CA . PRO A 1 98 ? 11.392 15.017 6.504 1.00 78.12 98 PRO A CA 1
ATOM 726 C C . PRO A 1 98 ? 10.954 14.990 5.032 1.00 78.12 98 PRO A C 1
ATOM 728 O O . PRO A 1 98 ? 9.939 14.369 4.710 1.00 78.12 98 PRO A O 1
ATOM 731 N N . GLU A 1 99 ? 11.717 15.603 4.120 1.00 82.69 99 GLU A N 1
ATOM 732 C CA . GLU A 1 99 ? 11.444 15.526 2.683 1.00 82.69 99 GLU A CA 1
ATOM 733 C C . GLU A 1 99 ? 11.664 14.114 2.125 1.00 82.69 99 GLU A C 1
ATOM 735 O O . GLU A 1 99 ? 10.834 13.615 1.362 1.00 82.69 99 GLU A O 1
ATOM 740 N N . SER A 1 100 ? 12.726 13.428 2.557 1.00 84.50 100 SER A N 1
ATOM 741 C CA . SER A 1 100 ? 13.024 12.048 2.155 1.00 84.50 100 SER A CA 1
ATOM 742 C C . SER A 1 100 ? 11.938 11.077 2.630 1.00 84.50 100 SER A C 1
ATOM 744 O O . SER A 1 100 ? 11.476 10.243 1.848 1.00 84.50 100 SER A O 1
ATOM 746 N N . GLU A 1 101 ? 11.474 11.202 3.879 1.00 86.38 101 GLU A N 1
ATOM 747 C CA . GLU A 1 101 ? 10.369 10.371 4.384 1.00 86.38 101 GLU A CA 1
ATOM 748 C C . GLU A 1 101 ? 9.057 10.673 3.649 1.00 86.38 101 GLU A C 1
ATOM 750 O O . GLU A 1 101 ? 8.339 9.753 3.255 1.00 86.38 101 GLU A O 1
ATOM 755 N N . ARG A 1 102 ? 8.767 11.946 3.353 1.00 89.31 102 ARG A N 1
ATOM 756 C CA . ARG A 1 102 ? 7.599 12.314 2.541 1.00 89.31 102 ARG A CA 1
ATOM 757 C C . ARG A 1 102 ? 7.649 11.678 1.150 1.00 89.31 102 ARG A C 1
ATOM 759 O O . ARG A 1 102 ? 6.645 11.123 0.701 1.00 89.31 102 ARG A O 1
ATOM 766 N N . LEU A 1 103 ? 8.793 11.740 0.467 1.00 91.12 103 LEU A N 1
ATOM 767 C CA . LEU A 1 103 ? 8.977 11.133 -0.857 1.00 91.12 103 LEU A CA 1
ATOM 768 C C . LEU A 1 103 ? 8.830 9.610 -0.813 1.00 91.12 103 LEU A C 1
ATOM 770 O O . LEU A 1 103 ? 8.213 9.031 -1.709 1.00 91.12 103 LEU A O 1
ATOM 774 N N . LYS A 1 104 ? 9.338 8.971 0.242 1.00 90.81 104 LYS A N 1
ATOM 775 C CA . LYS A 1 104 ? 9.176 7.536 0.490 1.00 90.81 104 LYS A CA 1
ATOM 776 C C . LYS A 1 104 ? 7.708 7.149 0.642 1.00 90.81 104 LYS A C 1
ATOM 778 O O . LYS A 1 104 ? 7.252 6.240 -0.046 1.00 90.81 104 LYS A O 1
ATOM 783 N N . PHE A 1 105 ? 6.944 7.872 1.457 1.00 91.94 105 PHE A N 1
ATOM 784 C CA . PHE A 1 105 ? 5.515 7.612 1.633 1.00 91.94 105 PHE A CA 1
ATOM 785 C C . PHE A 1 105 ? 4.694 7.849 0.361 1.00 91.94 105 PHE A C 1
ATOM 787 O O . PHE A 1 105 ? 3.806 7.057 0.046 1.00 91.94 105 PHE A O 1
ATOM 794 N N . LEU A 1 106 ? 5.007 8.899 -0.405 1.00 93.75 106 LEU A N 1
ATOM 795 C CA . LEU A 1 106 ? 4.381 9.133 -1.711 1.00 93.75 106 LEU A CA 1
ATOM 796 C C . LEU A 1 106 ? 4.674 7.990 -2.687 1.00 93.75 106 LEU A C 1
ATOM 798 O O . LEU A 1 10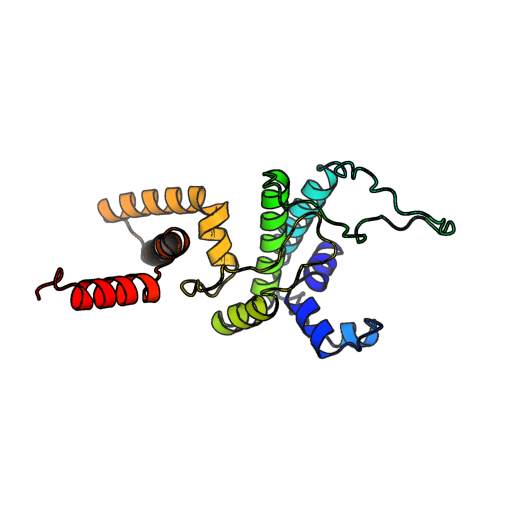6 ? 3.776 7.546 -3.397 1.00 93.75 106 LEU A O 1
ATOM 802 N N . HIS A 1 107 ? 5.900 7.467 -2.686 1.00 94.00 107 HIS A N 1
ATOM 803 C CA . HIS A 1 107 ? 6.235 6.303 -3.496 1.00 94.00 107 HIS A CA 1
ATOM 804 C C . HIS A 1 107 ? 5.486 5.046 -3.027 1.00 94.00 107 HIS A C 1
ATOM 806 O O . HIS A 1 107 ? 4.961 4.294 -3.845 1.00 94.00 107 HIS A O 1
ATOM 812 N N . TRP A 1 108 ? 5.391 4.808 -1.718 1.00 94.81 108 TRP A N 1
ATOM 813 C CA . TRP A 1 108 ? 4.657 3.657 -1.184 1.00 94.81 108 TRP A CA 1
ATOM 814 C C . TRP A 1 108 ? 3.167 3.710 -1.510 1.00 94.81 108 TRP A C 1
ATOM 816 O O . TRP A 1 108 ? 2.566 2.662 -1.724 1.00 94.81 108 TRP A O 1
ATOM 826 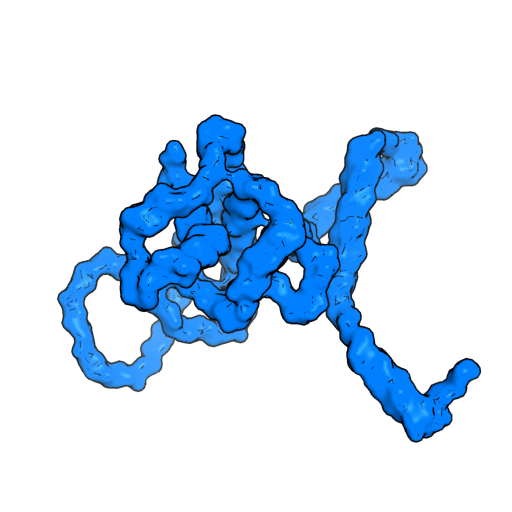N N . ARG A 1 109 ? 2.575 4.905 -1.622 1.00 95.62 109 ARG A N 1
ATOM 827 C CA . ARG A 1 109 ? 1.206 5.062 -2.136 1.00 95.62 109 ARG A CA 1
ATOM 828 C C . ARG A 1 109 ? 1.074 4.562 -3.570 1.00 95.62 109 ARG A C 1
ATOM 830 O O . ARG A 1 109 ? 0.111 3.866 -3.867 1.00 95.62 109 ARG A O 1
ATOM 837 N N . VAL A 1 110 ? 2.046 4.852 -4.439 1.00 95.62 110 VAL A N 1
ATOM 838 C CA . VAL A 1 110 ? 2.070 4.293 -5.803 1.00 95.62 110 VAL A CA 1
ATOM 839 C C . VAL A 1 110 ? 2.112 2.768 -5.752 1.00 95.62 110 VAL A C 1
ATOM 841 O O . VAL A 1 110 ? 1.311 2.113 -6.414 1.00 95.62 110 VAL A O 1
ATOM 844 N N . ASP A 1 111 ? 3.009 2.202 -4.941 1.00 95.44 111 ASP A N 1
ATOM 845 C CA . ASP A 1 111 ? 3.133 0.748 -4.806 1.00 95.44 111 ASP A CA 1
ATOM 846 C C . ASP A 1 111 ? 1.825 0.121 -4.280 1.00 95.44 111 ASP A C 1
ATOM 848 O O . ASP A 1 111 ? 1.368 -0.883 -4.825 1.00 95.44 111 ASP A O 1
ATOM 852 N N . ALA A 1 112 ? 1.179 0.738 -3.284 1.00 95.88 112 ALA A N 1
ATOM 853 C CA . ALA A 1 112 ? -0.096 0.286 -2.725 1.00 95.88 112 ALA A CA 1
ATOM 854 C C . ALA A 1 112 ? -1.232 0.315 -3.760 1.00 95.88 112 ALA A C 1
ATOM 856 O O . ALA A 1 112 ? -2.013 -0.633 -3.837 1.00 95.88 112 ALA A O 1
ATOM 857 N N . GLU A 1 113 ? -1.302 1.353 -4.598 1.00 95.50 113 GLU A N 1
ATOM 858 C CA . GLU A 1 113 ? -2.295 1.425 -5.673 1.00 95.50 113 GLU A CA 1
ATOM 859 C C . GLU A 1 113 ? -2.070 0.350 -6.735 1.00 95.50 113 GLU A C 1
ATOM 861 O O . GLU A 1 113 ? -3.028 -0.267 -7.198 1.00 95.50 113 GLU A O 1
ATOM 866 N N . VAL A 1 114 ? -0.816 0.054 -7.089 1.00 94.88 114 VAL A N 1
ATOM 867 C CA . VAL A 1 114 ? -0.537 -1.065 -7.998 1.00 94.88 114 VAL A CA 1
ATOM 868 C C . VAL A 1 114 ? -0.969 -2.388 -7.365 1.00 94.88 114 VAL A C 1
ATOM 870 O O . VAL A 1 114 ? -1.658 -3.171 -8.015 1.00 94.88 114 VAL A O 1
ATOM 873 N N . LEU A 1 115 ? -0.640 -2.638 -6.095 1.00 95.06 115 LEU A N 1
ATOM 874 C CA . LEU A 1 115 ? -1.047 -3.862 -5.391 1.00 95.06 115 LEU A CA 1
ATOM 875 C C . LEU A 1 115 ? -2.574 -4.003 -5.303 1.00 95.06 115 LEU A C 1
ATOM 877 O O . LEU A 1 115 ? -3.095 -5.104 -5.496 1.00 95.06 115 LEU A O 1
ATOM 881 N N . ARG A 1 116 ? -3.294 -2.889 -5.109 1.00 94.94 116 ARG A N 1
ATOM 882 C CA . ARG A 1 116 ? -4.762 -2.839 -5.163 1.00 94.94 116 ARG A CA 1
ATOM 883 C C . ARG A 1 116 ? -5.292 -3.292 -6.523 1.00 94.94 116 ARG A C 1
ATOM 885 O O . ARG A 1 116 ? -6.246 -4.063 -6.562 1.00 94.94 116 ARG A O 1
ATOM 892 N N . LEU A 1 117 ? -4.673 -2.857 -7.625 1.00 93.81 117 LEU A N 1
ATOM 893 C CA . LEU A 1 117 ? -5.070 -3.261 -8.982 1.00 93.81 117 LEU A CA 1
ATOM 894 C C . LEU A 1 117 ? -4.854 -4.757 -9.240 1.00 93.81 117 LEU A C 1
ATOM 896 O O . LEU A 1 117 ? -5.674 -5.384 -9.904 1.00 93.81 117 LEU A O 1
ATOM 900 N N . TYR A 1 118 ? -3.785 -5.345 -8.698 1.00 92.69 118 TYR A N 1
ATOM 901 C CA . TYR A 1 118 ? -3.576 -6.797 -8.761 1.00 92.69 118 TYR A CA 1
ATOM 902 C C . TYR A 1 118 ? -4.531 -7.584 -7.852 1.00 92.69 118 TYR A C 1
ATOM 904 O O . TYR A 1 118 ? -4.671 -8.793 -8.033 1.00 92.69 118 TYR A O 1
ATOM 912 N N . ASN A 1 119 ? -5.169 -6.917 -6.883 1.00 93.06 119 ASN A N 1
ATOM 913 C CA . ASN A 1 119 ? -6.118 -7.491 -5.931 1.00 93.06 119 ASN A CA 1
ATOM 914 C C . ASN A 1 119 ? -5.612 -8.799 -5.291 1.00 93.06 119 ASN A C 1
ATOM 916 O O . ASN A 1 119 ? -6.317 -9.809 -5.219 1.00 93.06 119 ASN A O 1
ATOM 920 N N . LEU A 1 120 ? -4.349 -8.797 -4.856 1.00 92.81 120 LEU A N 1
ATOM 921 C CA . LEU A 1 120 ? -3.740 -9.976 -4.250 1.00 92.81 120 LEU A CA 1
ATOM 922 C C . LEU A 1 120 ? -4.376 -10.275 -2.877 1.00 92.81 120 LEU A C 1
ATOM 924 O O . LEU A 1 120 ? -4.709 -9.351 -2.119 1.00 92.81 120 LEU A O 1
ATOM 928 N N . PRO A 1 121 ? -4.492 -11.564 -2.499 1.00 95.62 121 PRO A N 1
ATOM 929 C CA . PRO A 1 121 ? -4.754 -11.948 -1.118 1.00 95.62 121 PRO A CA 1
ATOM 930 C C . PRO A 1 121 ? -3.722 -11.310 -0.185 1.00 95.62 121 PRO A C 1
ATOM 932 O O . PRO A 1 121 ? -2.527 -11.349 -0.477 1.00 95.62 121 PRO A O 1
ATOM 935 N N . ALA A 1 122 ? -4.161 -10.777 0.958 1.00 92.44 122 ALA A N 1
ATOM 936 C CA . ALA A 1 122 ? -3.309 -9.988 1.853 1.00 92.44 122 ALA A CA 1
ATOM 937 C C . ALA A 1 122 ? -2.004 -10.718 2.240 1.00 92.44 122 ALA A C 1
ATOM 939 O O . ALA A 1 122 ? -0.918 -10.158 2.157 1.00 92.44 122 ALA A O 1
ATOM 940 N N . LYS A 1 123 ? -2.076 -12.021 2.543 1.00 93.44 123 LYS A N 1
ATOM 941 C CA . LYS A 1 123 ? -0.887 -12.834 2.859 1.00 93.44 123 LYS A CA 1
ATOM 942 C C . LYS A 1 123 ? 0.103 -12.969 1.695 1.00 93.44 123 LYS A C 1
ATOM 944 O O . LYS A 1 123 ? 1.296 -13.130 1.937 1.00 93.44 123 LYS A O 1
ATOM 949 N N . LEU A 1 124 ? -0.364 -12.944 0.446 1.00 93.62 124 LEU A N 1
ATOM 950 C CA . LEU A 1 124 ? 0.514 -12.956 -0.729 1.00 93.62 124 LEU A CA 1
ATOM 951 C C . LEU A 1 124 ? 1.122 -11.577 -0.986 1.00 93.62 124 LEU A C 1
ATOM 953 O O . LEU A 1 124 ? 2.302 -11.504 -1.315 1.00 93.62 124 LEU A O 1
ATOM 957 N N . GLU A 1 125 ? 0.351 -10.507 -0.779 1.00 95.19 125 GLU A N 1
ATOM 958 C CA . GLU A 1 125 ? 0.859 -9.130 -0.800 1.00 95.19 125 GLU A CA 1
ATOM 959 C C . GLU A 1 125 ? 2.013 -8.969 0.199 1.00 95.19 125 GLU A C 1
ATOM 961 O O . GLU A 1 125 ? 3.101 -8.536 -0.179 1.00 95.19 125 GLU A O 1
ATOM 966 N N . ARG A 1 126 ? 1.826 -9.444 1.438 1.00 93.75 126 ARG A N 1
ATOM 967 C CA . ARG A 1 126 ? 2.869 -9.413 2.465 1.00 93.75 126 ARG A CA 1
ATOM 968 C C . ARG A 1 126 ? 4.124 -10.177 2.053 1.00 93.75 126 ARG A C 1
ATOM 970 O O . ARG A 1 126 ? 5.216 -9.621 2.090 1.00 93.75 126 ARG A O 1
ATOM 977 N N . LYS A 1 127 ? 3.966 -11.422 1.587 1.00 93.50 127 LYS A N 1
ATOM 978 C CA . LYS A 1 127 ? 5.089 -12.250 1.112 1.00 93.50 127 LYS A CA 1
ATOM 979 C C . LYS A 1 127 ? 5.862 -11.585 -0.023 1.00 93.50 127 LYS A C 1
ATOM 981 O O . LYS A 1 127 ? 7.084 -11.655 -0.030 1.00 93.50 127 LYS A O 1
ATOM 986 N N . LEU A 1 128 ? 5.164 -10.957 -0.971 1.00 93.81 128 LEU A N 1
ATOM 987 C CA . LEU A 1 128 ? 5.789 -10.216 -2.066 1.00 93.81 128 LEU A CA 1
ATOM 988 C C . LEU A 1 128 ? 6.625 -9.046 -1.535 1.00 93.81 128 LEU A C 1
ATOM 990 O O . LEU A 1 128 ? 7.753 -8.851 -1.978 1.00 93.81 128 LEU A O 1
ATOM 994 N N . LEU A 1 129 ? 6.085 -8.274 -0.591 1.00 93.62 129 LEU A N 1
ATOM 995 C CA . LEU A 1 129 ? 6.778 -7.123 -0.011 1.00 93.62 129 LEU A CA 1
ATOM 996 C C . LEU A 1 129 ? 7.980 -7.540 0.843 1.00 93.62 129 LEU A C 1
ATOM 998 O O . LEU A 1 129 ? 9.022 -6.885 0.785 1.00 93.62 129 LEU A O 1
ATOM 1002 N N . ASP A 1 130 ? 7.876 -8.660 1.558 1.00 92.25 130 ASP A N 1
ATOM 1003 C CA . ASP A 1 130 ? 8.962 -9.207 2.374 1.00 92.25 130 ASP A CA 1
ATOM 1004 C C . ASP A 1 130 ? 10.173 -9.659 1.531 1.00 92.25 130 ASP A C 1
ATOM 1006 O O . ASP A 1 130 ? 11.289 -9.672 2.050 1.00 92.25 130 ASP A O 1
ATOM 1010 N N . LEU A 1 131 ? 10.008 -9.950 0.227 1.00 90.88 131 LEU A N 1
ATOM 1011 C CA . LEU A 1 131 ? 11.133 -10.245 -0.685 1.00 90.88 131 LEU A CA 1
ATOM 1012 C C . LEU A 1 131 ? 12.123 -9.080 -0.808 1.00 90.88 131 LEU A C 1
ATOM 1014 O O . LEU A 1 131 ? 13.288 -9.290 -1.144 1.00 90.88 131 LEU A O 1
ATOM 1018 N N . PHE A 1 132 ? 11.665 -7.854 -0.556 1.00 90.06 132 PHE A N 1
ATOM 1019 C CA . PHE A 1 132 ? 12.488 -6.651 -0.650 1.00 90.06 132 PHE A CA 1
ATOM 1020 C C . PHE A 1 132 ? 13.208 -6.314 0.662 1.00 90.06 132 PHE A C 1
ATOM 1022 O O . PHE A 1 132 ? 14.018 -5.389 0.684 1.00 90.06 132 PHE A O 1
ATOM 1029 N N . SER A 1 133 ? 12.955 -7.058 1.742 1.00 88.69 133 SER A N 1
ATOM 1030 C CA . SER A 1 133 ? 13.578 -6.828 3.047 1.00 88.69 133 SER A CA 1
ATOM 1031 C C . SER A 1 133 ? 15.093 -7.028 2.995 1.00 88.69 133 SER A C 1
ATOM 1033 O O . SER A 1 133 ? 15.599 -8.086 2.625 1.00 88.69 133 SER A O 1
ATOM 1035 N N . GLY A 1 134 ? 15.839 -5.999 3.396 1.00 84.44 134 GLY A N 1
ATOM 1036 C CA . GLY A 1 134 ? 17.302 -5.976 3.352 1.00 84.44 134 GLY A CA 1
ATOM 1037 C C . GLY A 1 134 ? 17.892 -5.591 1.991 1.00 84.44 134 GLY A C 1
ATOM 1038 O O . GLY A 1 134 ? 19.114 -5.487 1.875 1.00 84.44 134 GLY A O 1
ATOM 1039 N N . VAL A 1 135 ? 17.061 -5.329 0.976 1.00 84.81 135 VAL A N 1
ATOM 1040 C CA . VAL A 1 135 ? 17.508 -4.906 -0.357 1.00 84.81 135 VAL A CA 1
ATOM 1041 C C . VAL A 1 135 ? 17.266 -3.410 -0.529 1.00 84.81 135 VAL A C 1
ATOM 1043 O O . VAL A 1 135 ? 16.144 -2.924 -0.419 1.00 84.81 135 VAL A O 1
ATOM 1046 N N . ARG A 1 136 ? 18.324 -2.650 -0.839 1.00 86.00 136 ARG A N 1
ATOM 1047 C CA . ARG A 1 136 ? 18.196 -1.212 -1.118 1.00 86.00 136 ARG A CA 1
ATOM 1048 C C . ARG A 1 136 ? 17.492 -0.986 -2.458 1.00 86.00 136 ARG A C 1
ATOM 1050 O O . ARG A 1 136 ? 18.000 -1.419 -3.496 1.00 86.00 136 ARG A O 1
ATOM 1057 N N . ARG A 1 137 ? 16.392 -0.227 -2.452 1.00 84.69 137 ARG A N 1
ATOM 1058 C CA . ARG A 1 137 ? 15.719 0.218 -3.683 1.00 84.69 137 ARG A CA 1
ATOM 1059 C C . ARG A 1 137 ? 16.603 1.205 -4.449 1.00 84.69 137 ARG A C 1
ATOM 1061 O O . ARG A 1 137 ? 17.132 2.156 -3.874 1.00 84.69 137 ARG A O 1
ATOM 1068 N N . ARG A 1 138 ? 16.786 0.965 -5.749 1.00 82.69 138 ARG A N 1
ATOM 1069 C CA . ARG A 1 138 ? 17.553 1.836 -6.656 1.00 82.69 138 ARG A CA 1
ATOM 1070 C C . ARG A 1 138 ? 16.616 2.791 -7.398 1.00 82.69 138 ARG A C 1
ATOM 1072 O O . ARG A 1 138 ? 15.453 2.461 -7.595 1.00 82.69 138 ARG A O 1
ATOM 1079 N N . GLY A 1 139 ? 17.136 3.943 -7.825 1.00 78.94 139 GLY A N 1
ATOM 1080 C CA . GLY A 1 139 ? 16.388 4.916 -8.637 1.00 78.94 139 GLY A CA 1
AT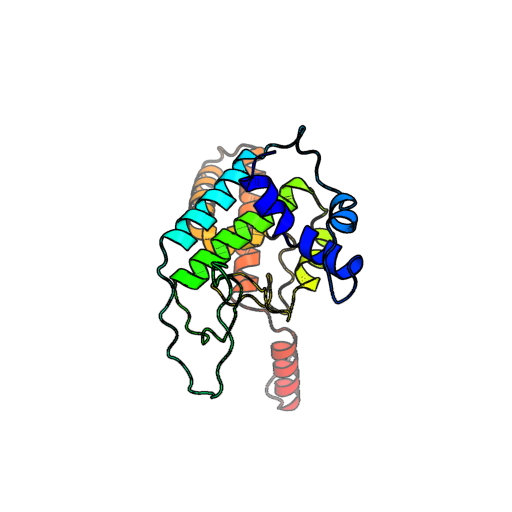OM 1081 C C . GLY A 1 139 ? 15.400 5.792 -7.863 1.00 78.94 139 GLY A C 1
ATOM 1082 O O . GLY A 1 139 ? 14.595 6.481 -8.479 1.00 78.94 139 GLY A O 1
ATOM 1083 N N . VAL A 1 140 ? 15.458 5.776 -6.528 1.00 84.31 140 VAL A N 1
ATOM 1084 C CA . VAL A 1 140 ? 14.658 6.646 -5.660 1.00 84.31 140 VAL A CA 1
ATOM 1085 C C . VAL A 1 140 ? 15.563 7.615 -4.888 1.00 84.31 140 VAL A C 1
ATOM 1087 O O . VAL A 1 140 ? 16.658 7.219 -4.481 1.00 84.31 140 VAL A O 1
ATOM 1090 N N . PRO A 1 141 ? 15.126 8.867 -4.645 1.00 84.31 141 PRO A N 1
ATOM 1091 C CA . PRO A 1 141 ? 15.918 9.893 -3.957 1.00 84.31 141 PRO A CA 1
ATOM 1092 C C . PRO A 1 141 ? 15.958 9.720 -2.425 1.00 84.31 141 PRO A C 1
ATOM 1094 O O . PRO A 1 141 ? 16.300 10.649 -1.704 1.00 84.31 141 PRO A O 1
ATOM 1097 N N . PHE A 1 142 ? 15.598 8.542 -1.912 1.00 84.12 142 PHE A N 1
ATOM 1098 C CA . PHE A 1 142 ? 15.535 8.223 -0.486 1.00 84.12 142 PHE A CA 1
ATOM 1099 C C . PHE A 1 142 ? 16.101 6.825 -0.221 1.00 84.12 142 PHE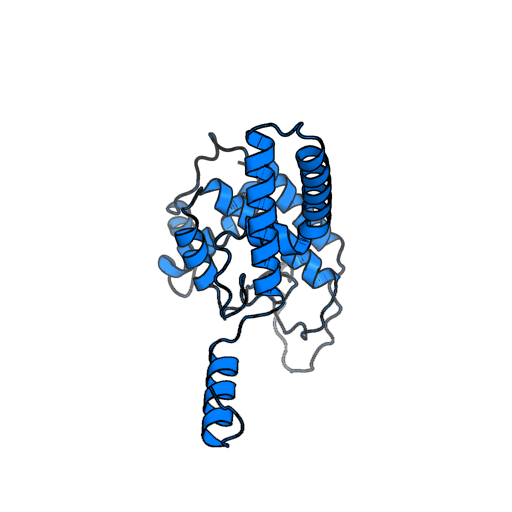 A C 1
ATOM 1101 O O . PHE A 1 142 ? 16.269 6.006 -1.128 1.00 84.12 142 PHE A O 1
ATOM 1108 N N . VAL A 1 143 ? 16.403 6.526 1.042 1.00 84.75 143 VAL A N 1
ATOM 1109 C CA . VAL A 1 143 ? 16.857 5.191 1.444 1.00 84.75 143 VAL A CA 1
ATOM 1110 C C . VAL A 1 143 ? 15.648 4.347 1.840 1.00 84.75 143 VAL A C 1
ATOM 1112 O O . VAL A 1 143 ? 14.968 4.631 2.819 1.00 84.75 143 VAL A O 1
ATOM 1115 N N . GLN A 1 144 ? 15.396 3.281 1.081 1.00 86.12 144 GLN A N 1
ATOM 1116 C CA . GLN A 1 144 ? 14.407 2.254 1.406 1.00 86.12 144 GLN A CA 1
ATOM 1117 C C . GLN A 1 144 ? 15.075 0.882 1.359 1.00 86.12 144 GLN A C 1
ATOM 1119 O O . GLN A 1 144 ? 15.657 0.513 0.336 1.00 86.12 144 GLN A O 1
ATOM 1124 N N . THR A 1 145 ? 14.969 0.140 2.459 1.00 87.69 145 THR A N 1
ATOM 1125 C CA . THR A 1 145 ? 15.516 -1.219 2.617 1.00 87.69 145 THR A CA 1
ATOM 1126 C C . THR A 1 145 ? 14.465 -2.260 2.986 1.00 87.69 145 THR A C 1
ATOM 1128 O O . THR A 1 145 ? 14.750 -3.447 2.923 1.00 87.69 145 THR A O 1
ATOM 1131 N N . GLU A 1 146 ? 13.279 -1.832 3.410 1.00 89.75 146 GLU A N 1
ATOM 1132 C CA . GLU A 1 146 ? 12.144 -2.685 3.767 1.00 89.75 146 GLU A CA 1
ATOM 1133 C C . GLU A 1 146 ? 10.848 -1.860 3.697 1.00 89.75 146 GLU A C 1
ATOM 1135 O O . GLU A 1 146 ? 10.904 -0.626 3.711 1.00 89.75 146 GLU A O 1
ATOM 1140 N N . TYR A 1 147 ? 9.702 -2.534 3.563 1.00 90.06 147 TYR A N 1
ATOM 1141 C CA . TYR A 1 147 ? 8.373 -1.909 3.662 1.00 90.06 147 TYR A CA 1
ATOM 1142 C C . TYR A 1 147 ? 7.844 -1.991 5.095 1.00 90.06 147 TYR A C 1
ATOM 1144 O O . TYR A 1 147 ? 7.478 -0.979 5.683 1.00 90.06 147 TYR A O 1
ATOM 1152 N N . PHE A 1 148 ? 7.852 -3.196 5.668 1.00 88.38 148 PHE A N 1
ATOM 1153 C CA . PHE A 1 148 ? 7.476 -3.440 7.055 1.00 88.38 148 PHE A CA 1
ATOM 1154 C C . PHE A 1 148 ? 8.730 -3.591 7.921 1.00 88.38 148 PHE A C 1
ATOM 1156 O O . PHE A 1 148 ? 9.689 -4.224 7.470 1.00 88.38 148 PHE A O 1
ATOM 1163 N N . PRO A 1 149 ? 8.730 -3.068 9.159 1.00 86.19 149 PRO A N 1
ATOM 1164 C CA . PRO A 1 149 ? 9.826 -3.300 10.089 1.00 86.19 149 PRO A CA 1
ATOM 1165 C C . PRO A 1 149 ? 10.024 -4.786 10.389 1.00 86.19 149 PRO A C 1
ATOM 1167 O O . PRO A 1 149 ? 9.068 -5.568 10.447 1.00 86.19 149 PRO A O 1
ATOM 1170 N N . LYS A 1 150 ? 11.274 -5.180 10.638 1.00 81.19 150 LYS A N 1
ATOM 1171 C CA . LYS A 1 150 ? 11.600 -6.557 11.037 1.00 81.19 150 LYS A CA 1
ATOM 1172 C C . LYS A 1 150 ? 10.830 -6.968 12.294 1.00 81.19 150 LYS A C 1
ATOM 1174 O O . LYS A 1 150 ? 10.902 -6.293 13.315 1.00 81.19 150 LYS A O 1
ATOM 1179 N N . GLY A 1 151 ? 10.147 -8.109 12.218 1.00 80.19 151 GLY A N 1
ATOM 1180 C CA . GLY A 1 151 ? 9.363 -8.669 13.324 1.00 80.19 151 GLY A CA 1
ATOM 1181 C C . GLY A 1 151 ? 7.926 -8.152 13.423 1.00 80.19 151 GLY A C 1
ATOM 1182 O O . GLY A 1 151 ? 7.160 -8.696 14.206 1.00 80.19 151 GLY A O 1
ATOM 1183 N N . TYR A 1 152 ? 7.525 -7.166 12.616 1.00 85.25 152 TYR A N 1
ATOM 1184 C CA . TYR A 1 152 ? 6.155 -6.658 12.622 1.00 85.25 152 TYR A CA 1
ATOM 1185 C C . TYR A 1 152 ? 5.223 -7.543 11.786 1.00 85.25 152 TYR A C 1
ATOM 1187 O O . TYR A 1 152 ? 5.410 -7.662 10.572 1.00 85.25 152 TYR A O 1
ATOM 1195 N N . THR A 1 153 ? 4.203 -8.139 12.403 1.00 84.88 153 THR A N 1
ATOM 1196 C CA . THR A 1 153 ? 3.312 -9.125 11.757 1.00 84.88 153 THR A CA 1
ATOM 1197 C C . THR A 1 153 ? 1.829 -8.762 11.785 1.00 84.88 153 THR A C 1
ATOM 1199 O O . THR A 1 153 ? 1.014 -9.530 11.278 1.00 84.88 153 THR A O 1
ATOM 1202 N N . ASP A 1 154 ? 1.475 -7.603 12.339 1.00 85.44 154 ASP A N 1
ATOM 1203 C CA . ASP A 1 154 ? 0.073 -7.250 12.607 1.00 85.44 154 ASP A CA 1
ATOM 1204 C C . ASP A 1 154 ? -0.688 -6.825 11.345 1.00 85.44 154 ASP A C 1
ATOM 1206 O O . ASP A 1 154 ? -1.911 -6.949 11.277 1.00 85.44 154 ASP A O 1
ATOM 1210 N N . LEU A 1 155 ? 0.033 -6.364 10.316 1.00 89.38 155 LEU A N 1
ATOM 1211 C CA . LEU A 1 155 ? -0.538 -5.955 9.035 1.00 89.38 155 LEU A CA 1
ATOM 1212 C C . LEU A 1 155 ? 0.083 -6.709 7.865 1.00 89.38 155 LEU A C 1
ATOM 1214 O O . LEU A 1 155 ? 1.297 -6.887 7.768 1.00 89.38 155 LEU A O 1
ATOM 1218 N N . ASP A 1 156 ? -0.779 -7.080 6.926 1.00 91.38 156 ASP A N 1
ATOM 1219 C CA . ASP A 1 156 ? -0.387 -7.753 5.692 1.00 91.38 156 ASP A CA 1
ATOM 1220 C C . ASP A 1 156 ? -0.399 -6.817 4.472 1.00 91.38 156 ASP A C 1
ATOM 1222 O O . ASP A 1 156 ? 0.313 -7.065 3.501 1.00 91.38 156 ASP A O 1
ATOM 1226 N N . ARG A 1 157 ? -1.208 -5.747 4.507 1.00 94.06 157 ARG A N 1
ATOM 1227 C CA . ARG A 1 157 ? -1.401 -4.829 3.376 1.00 94.06 157 ARG A CA 1
ATOM 1228 C C . ARG A 1 157 ? -0.595 -3.549 3.526 1.00 94.06 157 ARG A C 1
ATOM 1230 O O . ARG A 1 157 ? -0.572 -2.945 4.600 1.00 94.06 157 ARG A O 1
ATOM 1237 N N . LEU A 1 158 ? -0.002 -3.086 2.429 1.00 93.06 158 LEU A N 1
ATOM 1238 C CA . LEU A 1 158 ? 0.728 -1.817 2.407 1.00 93.06 158 LEU A CA 1
ATOM 1239 C C . LEU A 1 158 ? -0.214 -0.619 2.595 1.00 93.06 158 LEU A C 1
ATOM 1241 O O . LEU A 1 158 ? 0.159 0.363 3.234 1.00 93.06 158 LEU A O 1
ATOM 1245 N N . SER A 1 159 ? -1.451 -0.713 2.097 1.00 93.50 159 SER A N 1
ATOM 1246 C CA . SER A 1 159 ? -2.491 0.298 2.326 1.00 93.50 159 SER A CA 1
ATOM 1247 C C . SER A 1 159 ? -2.776 0.508 3.813 1.00 93.50 159 SER A C 1
ATOM 1249 O O . SER A 1 159 ? -2.913 1.644 4.259 1.00 93.50 159 SER A O 1
ATOM 1251 N N . ASP A 1 160 ? -2.821 -0.580 4.584 1.00 92.75 160 ASP A N 1
ATOM 1252 C CA . ASP A 1 160 ? -3.108 -0.544 6.018 1.00 92.75 160 ASP A CA 1
ATOM 1253 C C . ASP A 1 160 ? -1.928 0.078 6.779 1.00 92.75 160 ASP A C 1
ATOM 1255 O O . ASP A 1 160 ? -2.130 0.884 7.685 1.00 92.75 160 ASP A O 1
ATOM 1259 N N . LEU A 1 161 ? -0.690 -0.211 6.357 1.00 90.44 161 LEU A N 1
ATOM 1260 C CA . LEU A 1 161 ? 0.504 0.430 6.913 1.00 90.44 161 LEU A CA 1
ATOM 1261 C C . LEU A 1 161 ? 0.496 1.948 6.673 1.00 90.44 161 LEU A C 1
ATOM 1263 O O . LEU A 1 161 ? 0.799 2.728 7.575 1.00 90.44 161 LEU A O 1
ATOM 1267 N N . LEU A 1 162 ? 0.124 2.388 5.468 1.00 91.62 162 LEU A N 1
ATOM 1268 C CA . LEU A 1 162 ? -0.017 3.814 5.152 1.00 91.62 162 LEU A CA 1
ATOM 1269 C C . LEU A 1 162 ? -1.144 4.469 5.964 1.00 91.62 162 LEU A C 1
ATOM 1271 O O . LEU A 1 162 ? -0.996 5.610 6.409 1.00 91.62 162 LEU A O 1
ATOM 1275 N N . ALA A 1 163 ? -2.223 3.726 6.222 1.00 91.00 163 ALA A N 1
ATOM 1276 C CA . ALA A 1 163 ? -3.351 4.174 7.030 1.00 91.00 163 ALA A CA 1
ATOM 1277 C C . ALA A 1 163 ? -2.972 4.469 8.493 1.00 91.00 163 ALA A C 1
ATOM 1279 O O . ALA A 1 163 ? -3.561 5.374 9.089 1.00 91.00 163 ALA A O 1
ATOM 1280 N N . ILE A 1 164 ? -1.998 3.746 9.057 1.00 88.12 164 ILE A N 1
ATOM 1281 C CA . ILE A 1 164 ? -1.523 3.941 10.440 1.00 88.12 164 ILE A CA 1
ATOM 1282 C C . ILE A 1 164 ? -0.291 4.843 10.561 1.00 88.12 164 ILE A C 1
ATOM 1284 O O . ILE A 1 164 ? 0.039 5.278 11.658 1.00 88.12 164 ILE A O 1
ATOM 1288 N N . THR A 1 165 ? 0.393 5.144 9.457 1.00 86.69 165 THR A N 1
ATOM 1289 C CA . THR A 1 165 ? 1.599 5.988 9.466 1.00 86.69 165 THR A CA 1
ATOM 1290 C C . THR A 1 165 ? 1.296 7.403 8.986 1.00 86.69 165 THR A C 1
ATOM 1292 O O . THR A 1 165 ? 1.365 8.352 9.759 1.00 86.69 165 THR A O 1
ATOM 1295 N N . VAL A 1 166 ? 0.926 7.557 7.715 1.00 85.75 166 VAL A N 1
ATOM 1296 C CA . VAL A 1 166 ? 0.742 8.867 7.069 1.00 85.75 166 VAL A CA 1
ATOM 1297 C C . VAL A 1 166 ? -0.666 9.395 7.286 1.00 85.75 166 VAL A C 1
ATOM 1299 O O . VAL A 1 166 ? -0.867 10.571 7.577 1.00 85.75 166 VAL A O 1
ATOM 1302 N N . ASP A 1 167 ? -1.656 8.519 7.132 1.00 88.62 167 ASP A N 1
ATOM 1303 C CA . ASP A 1 167 ? -3.066 8.901 7.146 1.00 88.62 167 ASP A CA 1
ATOM 1304 C C . ASP A 1 167 ? -3.706 8.753 8.538 1.00 88.62 167 ASP A C 1
ATOM 1306 O O . ASP A 1 167 ? -4.914 8.958 8.699 1.00 88.62 167 ASP A O 1
ATOM 1310 N N . TRP A 1 168 ? -2.899 8.470 9.568 1.00 88.38 168 TRP A N 1
ATOM 1311 C CA . TRP A 1 168 ? -3.384 8.187 10.917 1.00 88.38 168 TRP A CA 1
ATOM 1312 C C . TRP A 1 168 ? -4.170 9.341 11.529 1.00 88.38 168 TRP A C 1
ATOM 1314 O O . TRP A 1 168 ? -5.249 9.122 12.065 1.00 88.38 168 TRP A O 1
ATOM 1324 N N . GLU A 1 169 ? -3.720 10.590 11.393 1.00 86.25 169 GLU A N 1
ATOM 1325 C CA . GLU A 1 169 ? -4.467 11.738 11.929 1.00 86.25 169 GLU A CA 1
ATOM 1326 C C . GLU A 1 169 ? -5.869 11.868 11.318 1.00 86.25 169 GLU A C 1
ATOM 1328 O O . GLU A 1 169 ? -6.829 12.289 11.969 1.00 86.25 169 GLU A O 1
ATOM 1333 N N . LYS A 1 170 ? -6.002 11.547 10.027 1.00 88.88 170 LYS A N 1
ATOM 1334 C CA . LYS A 1 170 ? -7.289 11.564 9.330 1.00 88.88 170 LYS A CA 1
ATOM 1335 C C . LYS A 1 170 ? -8.162 10.401 9.806 1.00 88.88 170 LYS A C 1
ATOM 1337 O O . LYS A 1 170 ? -9.328 10.622 10.132 1.00 88.88 170 LYS A O 1
ATOM 1342 N N . ASN A 1 171 ? -7.589 9.204 9.890 1.00 88.50 171 ASN A N 1
ATOM 1343 C CA . ASN A 1 171 ? -8.278 7.986 10.309 1.00 88.50 171 ASN A CA 1
ATOM 1344 C C . ASN A 1 171 ? -8.702 8.036 11.781 1.00 88.50 171 ASN A C 1
ATOM 1346 O O . ASN A 1 171 ? -9.834 7.690 12.100 1.00 88.50 171 ASN A O 1
ATOM 1350 N N . ASN A 1 172 ? -7.865 8.576 12.663 1.00 88.00 172 ASN A N 1
ATOM 1351 C CA . ASN A 1 172 ? -8.173 8.752 14.077 1.00 88.00 172 ASN A CA 1
ATOM 1352 C C . ASN A 1 172 ? -9.286 9.791 14.295 1.00 88.00 172 ASN A C 1
ATOM 1354 O O . ASN A 1 172 ? -10.197 9.566 15.085 1.00 88.00 172 ASN A O 1
ATOM 1358 N N . ARG A 1 173 ? -9.293 10.895 13.528 1.00 90.75 173 ARG A N 1
ATOM 1359 C CA . ARG A 1 173 ? -10.423 11.846 13.534 1.00 90.75 173 ARG A CA 1
ATOM 1360 C C . ARG A 1 173 ? -11.722 11.206 13.050 1.00 90.75 173 ARG A C 1
ATOM 1362 O O . ARG A 1 173 ? -12.789 11.536 13.559 1.00 90.75 173 ARG A O 1
ATOM 1369 N N . ARG A 1 174 ? -11.650 10.325 12.049 1.00 91.25 174 ARG A N 1
ATOM 1370 C CA . ARG A 1 174 ? -12.817 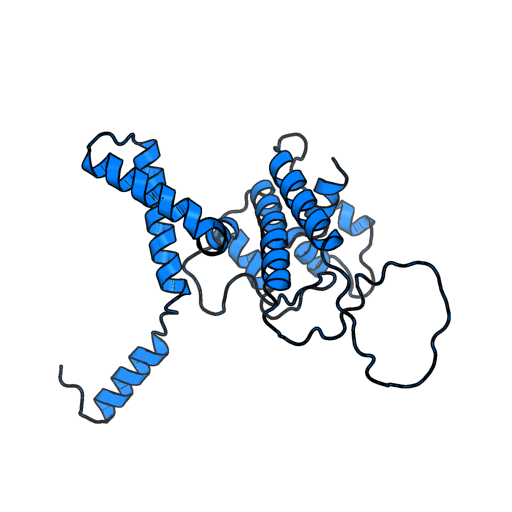9.577 11.566 1.00 91.25 174 ARG A CA 1
ATOM 1371 C C . ARG A 1 174 ? -13.306 8.579 12.615 1.00 91.25 174 ARG A C 1
ATOM 1373 O O . ARG A 1 174 ? -14.503 8.548 12.865 1.00 91.25 174 ARG A O 1
ATOM 1380 N N . ARG A 1 175 ? -12.391 7.855 13.261 1.00 90.81 175 ARG A N 1
ATOM 1381 C CA . ARG A 1 175 ? -12.668 6.932 14.368 1.00 90.81 175 ARG A CA 1
ATOM 1382 C C . ARG A 1 175 ? -13.384 7.635 15.520 1.00 90.81 175 ARG A C 1
ATOM 1384 O O . ARG A 1 175 ? -14.436 7.163 15.919 1.00 90.81 175 ARG A O 1
ATOM 1391 N N . ALA A 1 176 ? -12.891 8.794 15.966 1.00 88.31 176 ALA A N 1
ATOM 1392 C CA . ALA A 1 176 ? -13.537 9.579 17.023 1.00 88.31 176 ALA A CA 1
ATOM 1393 C C . ALA A 1 176 ? -14.991 9.943 16.674 1.00 88.31 176 ALA A C 1
ATOM 1395 O O . ALA A 1 176 ? -15.896 9.663 17.443 1.00 88.31 176 ALA A O 1
ATOM 1396 N N . LYS A 1 177 ? -15.238 10.443 15.453 1.00 91.19 177 LYS A N 1
ATOM 1397 C CA . LYS A 1 177 ? -16.606 10.753 14.995 1.00 91.19 177 LYS A CA 1
ATOM 1398 C C . LYS A 1 177 ? -17.528 9.535 14.959 1.00 91.19 177 LYS A C 1
ATOM 1400 O O . LYS A 1 177 ? -18.735 9.688 15.091 1.00 91.19 177 LYS A O 1
ATOM 1405 N N . LEU A 1 178 ? -16.988 8.352 14.669 1.00 89.50 178 LEU A N 1
ATOM 1406 C CA . LEU A 1 178 ? -17.771 7.118 14.654 1.00 89.50 178 LEU A CA 1
ATOM 1407 C C . LEU A 1 178 ? -18.063 6.621 16.072 1.00 89.50 178 LEU A C 1
ATOM 1409 O O . LEU A 1 178 ? -19.164 6.137 16.290 1.00 89.50 178 LEU A O 1
ATOM 1413 N N . MET A 1 179 ? -17.133 6.801 17.014 1.00 86.94 179 MET A N 1
ATOM 1414 C CA . MET A 1 179 ? -17.361 6.535 18.440 1.00 86.94 179 MET A CA 1
ATOM 1415 C C . MET A 1 179 ? -18.451 7.451 19.004 1.00 86.94 179 MET A C 1
ATOM 1417 O O . MET A 1 179 ? -19.392 6.958 19.608 1.00 86.94 179 MET A O 1
ATOM 1421 N N . ASP A 1 180 ? -18.410 8.751 18.691 1.00 90.62 180 ASP A N 1
ATOM 1422 C CA . ASP A 1 180 ? -19.468 9.687 19.099 1.00 90.62 180 ASP A CA 1
ATOM 1423 C C . ASP A 1 180 ? -20.851 9.238 18.567 1.00 90.62 180 ASP A C 1
ATOM 1425 O O . ASP A 1 180 ? -21.858 9.288 19.270 1.00 90.62 180 ASP A O 1
ATOM 1429 N N . LEU A 1 181 ? -20.913 8.749 17.320 1.00 89.00 181 LEU A N 1
ATOM 1430 C CA . LEU A 1 181 ? -22.151 8.236 16.711 1.00 89.00 181 LEU A CA 1
ATOM 1431 C C . LEU A 1 181 ? -22.608 6.883 17.284 1.00 89.00 181 LEU A C 1
ATOM 1433 O O . LEU A 1 181 ? -23.809 6.591 17.257 1.00 89.00 181 LEU A O 1
ATOM 1437 N N . GLU A 1 182 ? -21.670 6.054 17.743 1.00 87.94 182 GLU A N 1
ATOM 1438 C CA . GLU A 1 182 ? -21.937 4.800 18.453 1.00 87.94 182 GLU A CA 1
ATOM 1439 C C . GLU A 1 182 ? -22.546 5.088 19.829 1.00 87.94 182 GLU A C 1
ATOM 1441 O O . GLU A 1 182 ? -23.595 4.526 20.148 1.00 87.94 182 GLU A O 1
ATOM 1446 N N . ASP A 1 183 ? -21.978 6.045 20.569 1.00 86.88 183 ASP A N 1
ATOM 1447 C CA . ASP A 1 183 ? -22.498 6.521 21.856 1.00 86.88 183 ASP A CA 1
ATOM 1448 C C . ASP A 1 183 ? -23.903 7.141 21.715 1.00 86.88 183 ASP A C 1
ATOM 1450 O O . ASP A 1 183 ? -24.767 6.958 22.575 1.00 86.88 183 ASP A O 1
ATOM 1454 N N . GLU A 1 184 ? -24.176 7.825 20.596 1.00 89.62 184 GLU A N 1
ATOM 1455 C CA . GLU A 1 184 ? -25.508 8.345 20.245 1.00 89.62 184 GLU A CA 1
ATOM 1456 C C . GLU A 1 184 ? -26.508 7.256 19.792 1.00 89.62 184 GLU A C 1
ATOM 1458 O O . GLU A 1 184 ? -27.695 7.548 19.615 1.00 89.62 184 GLU A O 1
ATOM 1463 N N . GLY A 1 185 ? -26.065 6.014 19.559 1.00 84.94 185 GLY A N 1
ATOM 1464 C CA . GLY A 1 185 ? -26.908 4.909 19.086 1.00 84.94 185 GLY A CA 1
ATOM 1465 C C . GLY A 1 185 ? -27.397 5.050 17.636 1.00 84.94 185 GLY A C 1
ATOM 1466 O O . GLY A 1 185 ? -28.399 4.443 17.255 1.00 84.94 185 GLY A O 1
ATOM 1467 N N . ARG A 1 186 ? -26.721 5.861 16.809 1.00 85.00 186 ARG A N 1
ATOM 1468 C CA . ARG A 1 186 ? -27.131 6.202 15.426 1.00 85.00 186 ARG A CA 1
ATOM 1469 C C . ARG A 1 186 ? -26.313 5.486 14.349 1.00 85.00 186 ARG A C 1
ATOM 1471 O O . ARG A 1 186 ? -26.321 5.894 13.185 1.00 85.00 186 ARG A O 1
ATOM 1478 N N . LEU A 1 187 ? -25.591 4.440 14.734 1.00 86.00 187 LEU A N 1
ATOM 1479 C CA . LEU A 1 187 ? -24.619 3.772 13.881 1.00 86.00 187 LEU A CA 1
ATOM 1480 C C . LEU A 1 187 ? -25.300 2.892 12.825 1.00 86.00 187 LEU A C 1
ATOM 1482 O O . LEU A 1 187 ? -26.110 2.017 13.131 1.00 86.00 187 LEU A O 1
ATOM 1486 N N . THR A 1 188 ? -24.948 3.101 11.558 1.00 90.88 188 THR A N 1
ATOM 1487 C CA . THR A 1 188 ? -25.337 2.176 10.483 1.00 90.88 188 THR A CA 1
ATOM 1488 C C . THR A 1 188 ? -24.435 0.933 10.486 1.00 90.88 188 THR A C 1
ATOM 1490 O O . THR A 1 188 ? -23.276 1.028 10.891 1.00 90.88 188 THR A O 1
ATOM 1493 N N . PRO A 1 189 ? -24.891 -0.226 9.969 1.00 89.56 189 PRO A N 1
ATOM 1494 C CA . PRO A 1 189 ? -24.061 -1.434 9.904 1.00 89.56 189 PRO A CA 1
ATOM 1495 C C . PRO A 1 189 ? -22.727 -1.230 9.166 1.00 89.56 189 PRO A C 1
ATOM 1497 O O . PRO A 1 189 ? -21.695 -1.726 9.604 1.00 89.56 189 PRO A O 1
ATOM 1500 N N . ALA A 1 190 ? -22.726 -0.434 8.091 1.00 89.62 190 ALA A N 1
ATOM 1501 C CA . ALA A 1 190 ? -21.508 -0.102 7.350 1.00 89.62 190 ALA A CA 1
ATOM 1502 C C . ALA A 1 190 ? -20.534 0.766 8.170 1.00 89.62 190 ALA A C 1
ATOM 1504 O O . ALA A 1 190 ? -19.322 0.587 8.092 1.00 89.62 190 ALA A O 1
ATOM 1505 N N . GLN A 1 191 ? -21.051 1.695 8.980 1.00 90.31 191 GLN A N 1
ATOM 1506 C CA . GLN A 1 191 ? -20.230 2.510 9.880 1.00 90.31 191 GLN A CA 1
ATOM 1507 C C . GLN A 1 191 ? -19.663 1.693 11.044 1.00 90.31 191 GLN A C 1
ATOM 1509 O O . GLN A 1 191 ? -18.554 1.977 11.487 1.00 90.31 191 GLN A O 1
ATOM 1514 N N . ALA A 1 192 ? -20.389 0.677 11.514 1.00 89.44 192 ALA A N 1
ATOM 1515 C CA . ALA A 1 192 ? -19.896 -0.254 12.526 1.00 89.44 192 ALA A CA 1
ATOM 1516 C C . ALA A 1 192 ? -18.716 -1.083 12.005 1.00 89.44 192 ALA A C 1
ATOM 1518 O O . ALA A 1 192 ? -17.701 -1.214 12.685 1.00 89.44 192 ALA A O 1
ATOM 1519 N N . GLU A 1 193 ? -18.809 -1.583 10.771 1.00 91.06 193 GLU A N 1
ATOM 1520 C CA . GLU A 1 193 ? -17.699 -2.280 10.114 1.00 91.06 193 GLU A CA 1
ATOM 1521 C C . GLU A 1 193 ? -16.496 -1.346 9.892 1.00 91.06 193 GLU A C 1
ATOM 1523 O O . GLU A 1 193 ? -15.353 -1.723 10.163 1.00 91.06 193 GLU A O 1
ATOM 1528 N N . GLU A 1 194 ? -16.745 -0.099 9.471 1.00 90.75 194 GLU A N 1
ATOM 1529 C CA . GLU A 1 194 ? -15.704 0.928 9.342 1.00 90.75 194 GLU A CA 1
ATOM 1530 C C . GLU A 1 194 ? -15.006 1.189 10.687 1.00 90.75 194 GLU A C 1
ATOM 1532 O O . GLU A 1 194 ? -13.774 1.203 10.749 1.00 90.75 194 GLU A O 1
ATOM 1537 N N . LEU A 1 195 ? -15.774 1.352 11.770 1.00 90.00 195 LEU A N 1
ATOM 1538 C CA . LEU A 1 195 ? -15.247 1.568 13.116 1.00 90.00 195 LEU A CA 1
ATOM 1539 C C . LEU A 1 195 ? -14.423 0.368 13.598 1.00 90.00 195 LEU A C 1
ATOM 1541 O O . LEU A 1 195 ? -13.309 0.560 14.085 1.00 90.00 195 LEU A O 1
ATOM 1545 N N . ALA A 1 196 ? -14.912 -0.858 13.394 1.00 91.06 196 ALA A N 1
ATOM 1546 C CA . ALA A 1 196 ? -14.184 -2.078 13.738 1.00 91.06 196 ALA A CA 1
ATOM 1547 C C . ALA A 1 196 ? -12.847 -2.178 12.982 1.00 91.06 196 ALA A C 1
ATOM 1549 O O . ALA A 1 196 ? -11.815 -2.507 13.571 1.00 91.06 196 ALA A O 1
ATOM 1550 N N . ASN A 1 197 ? -12.829 -1.831 11.691 1.00 90.19 197 ASN A N 1
ATOM 1551 C CA . ASN A 1 197 ? -11.592 -1.795 10.916 1.00 90.19 197 ASN A CA 1
ATOM 1552 C C . ASN A 1 197 ? -10.624 -0.708 11.420 1.00 90.19 197 ASN A C 1
ATOM 1554 O O . ASN A 1 197 ? -9.429 -0.965 11.547 1.00 90.19 197 ASN A O 1
ATOM 1558 N N . LEU A 1 198 ? -11.120 0.490 11.743 1.00 90.12 198 LEU A N 1
ATOM 1559 C CA . LEU A 1 198 ? -10.297 1.565 12.309 1.00 90.12 198 LEU A CA 1
ATOM 1560 C C . LEU A 1 198 ? -9.749 1.211 13.696 1.00 90.12 198 LEU A C 1
ATOM 1562 O O . LEU A 1 198 ? -8.628 1.603 14.016 1.00 90.12 198 LEU A O 1
ATOM 1566 N N . GLN A 1 199 ? -10.500 0.455 14.499 1.00 90.62 199 GLN A N 1
ATOM 1567 C CA . GLN A 1 199 ? -10.032 -0.064 15.781 1.00 90.62 199 GLN A CA 1
ATOM 1568 C C . GLN A 1 199 ? -8.909 -1.089 15.586 1.00 90.62 199 GLN A C 1
ATOM 1570 O O . GLN A 1 199 ? -7.852 -0.938 16.190 1.00 90.62 199 GLN A O 1
ATOM 1575 N N . ARG A 1 200 ? -9.069 -2.043 14.658 1.00 92.75 200 ARG A N 1
ATOM 1576 C CA . ARG A 1 200 ? -8.004 -2.989 14.273 1.00 92.75 200 ARG A CA 1
ATOM 1577 C C . ARG A 1 200 ? -6.720 -2.267 13.847 1.00 92.75 200 ARG A C 1
ATOM 1579 O O . ARG A 1 200 ? -5.627 -2.678 14.224 1.00 92.75 200 ARG A O 1
ATOM 1586 N N . LEU A 1 201 ? -6.842 -1.194 13.059 1.00 90.69 201 LEU A N 1
ATOM 1587 C CA . LEU A 1 201 ? -5.700 -0.369 12.648 1.00 90.69 201 LEU A CA 1
ATOM 1588 C C . LEU A 1 201 ? -5.063 0.371 13.836 1.00 90.69 201 LEU A C 1
ATOM 1590 O O . LEU A 1 201 ? -3.842 0.490 13.887 1.00 90.69 201 LEU A O 1
ATOM 1594 N N . ALA A 1 202 ? -5.864 0.838 14.798 1.00 87.81 202 ALA A N 1
ATOM 1595 C CA . ALA A 1 202 ? -5.365 1.454 16.026 1.00 87.81 202 ALA A CA 1
ATOM 1596 C C . ALA A 1 202 ? -4.517 0.470 16.846 1.00 87.81 202 ALA A C 1
ATOM 1598 O O . ALA A 1 202 ? -3.410 0.810 17.256 1.00 87.81 202 ALA A O 1
ATOM 1599 N N . ASP A 1 203 ? -5.006 -0.756 17.027 1.00 88.44 203 ASP A N 1
ATOM 1600 C CA . ASP A 1 203 ? -4.299 -1.799 17.775 1.00 88.44 203 ASP A CA 1
ATOM 1601 C C . ASP A 1 203 ? -2.990 -2.192 17.061 1.00 88.44 203 ASP A C 1
ATOM 1603 O O . ASP A 1 203 ? -1.936 -2.310 17.686 1.00 88.44 203 ASP A O 1
ATOM 1607 N N . ALA A 1 204 ? -3.020 -2.288 15.728 1.00 87.19 204 ALA A N 1
ATOM 1608 C CA . ALA A 1 204 ? -1.835 -2.553 14.913 1.00 87.19 204 ALA A CA 1
ATOM 1609 C C . ALA A 1 204 ? -0.791 -1.419 14.961 1.00 87.19 204 ALA A C 1
ATOM 1611 O O . ALA A 1 204 ? 0.406 -1.677 14.809 1.00 87.19 204 ALA A O 1
ATOM 1612 N N . LEU A 1 205 ? -1.217 -0.165 15.164 1.00 86.12 205 LEU A N 1
ATOM 1613 C CA . LEU A 1 205 ? -0.306 0.960 15.392 1.00 86.12 205 LEU A CA 1
ATOM 1614 C C . LEU A 1 205 ? 0.394 0.844 16.749 1.00 86.12 205 LEU A C 1
ATOM 1616 O O . LEU A 1 205 ? 1.588 1.130 16.836 1.00 86.12 205 LEU A O 1
ATOM 1620 N N . VAL A 1 206 ? -0.313 0.394 17.789 1.00 84.69 206 VAL A N 1
ATOM 1621 C CA . VAL A 1 206 ? 0.302 0.131 19.100 1.00 84.69 206 VAL A CA 1
ATOM 1622 C C . VAL A 1 206 ? 1.401 -0.920 18.959 1.00 84.69 206 VAL A C 1
ATOM 1624 O O . VAL A 1 206 ? 2.516 -0.672 19.406 1.00 84.69 206 VAL A O 1
ATOM 1627 N N . GLY A 1 207 ? 1.148 -2.021 18.242 1.00 81.12 207 GLY A N 1
ATOM 1628 C CA . GLY A 1 207 ? 2.171 -3.041 17.968 1.00 81.12 207 GLY A CA 1
ATOM 1629 C C . GLY A 1 207 ? 3.365 -2.537 17.142 1.00 81.12 207 GLY A C 1
ATOM 1630 O O . GLY A 1 207 ? 4.481 -3.040 17.279 1.00 81.12 207 GLY A O 1
ATOM 1631 N N . LEU A 1 208 ? 3.169 -1.505 16.311 1.00 82.25 208 LEU A N 1
ATOM 1632 C CA . LEU A 1 208 ? 4.252 -0.845 15.572 1.00 82.25 208 LEU A CA 1
ATOM 1633 C C . LEU A 1 208 ? 5.113 0.053 16.480 1.00 82.25 208 LEU A C 1
ATOM 1635 O O . LEU A 1 208 ? 6.331 0.110 16.311 1.00 82.25 208 LEU A O 1
ATOM 1639 N N . MET A 1 209 ? 4.485 0.777 17.413 1.00 77.19 209 MET A N 1
ATOM 1640 C CA . MET A 1 209 ? 5.154 1.705 18.337 1.00 77.19 209 MET A CA 1
ATOM 1641 C C . MET A 1 209 ? 5.834 0.990 19.506 1.00 77.19 209 MET A C 1
ATOM 1643 O O . MET A 1 209 ? 6.934 1.365 19.913 1.00 77.19 209 MET A O 1
ATOM 1647 N N . GLU A 1 210 ? 5.187 -0.044 20.027 1.00 65.94 210 GLU A N 1
ATOM 1648 C CA . GLU A 1 210 ? 5.702 -0.950 21.039 1.00 65.94 210 GLU A CA 1
ATOM 1649 C C . GLU A 1 210 ? 5.966 -2.288 20.358 1.00 65.94 210 GLU A C 1
ATOM 1651 O O . GLU A 1 210 ? 5.128 -3.185 20.455 1.00 65.94 210 GLU A O 1
ATOM 1656 N N . PRO A 1 211 ? 7.099 -2.455 19.642 1.00 57.84 211 PRO A N 1
ATOM 1657 C CA . PRO A 1 211 ? 7.446 -3.754 19.097 1.00 57.84 211 PRO A CA 1
ATOM 1658 C C . PRO A 1 211 ? 7.502 -4.713 20.276 1.00 57.84 211 PRO A C 1
ATOM 1660 O O . PRO A 1 211 ? 8.417 -4.652 21.102 1.00 57.84 211 PRO A O 1
ATOM 1663 N N . TRP A 1 212 ? 6.471 -5.545 20.400 1.00 50.56 212 TRP A N 1
ATOM 1664 C CA . TRP A 1 212 ? 6.384 -6.526 21.456 1.00 50.56 212 TRP A CA 1
ATOM 1665 C C . TRP A 1 212 ? 7.606 -7.412 21.252 1.00 50.56 212 TRP A C 1
ATOM 1667 O O . TRP A 1 212 ? 7.776 -8.029 20.201 1.00 50.56 212 TRP A O 1
ATOM 1677 N N . LYS A 1 213 ? 8.530 -7.384 22.212 1.00 57.09 213 LYS A N 1
ATOM 1678 C CA . LYS A 1 213 ? 9.718 -8.234 22.212 1.00 57.09 213 LYS A CA 1
ATOM 1679 C C . LYS A 1 213 ? 9.461 -9.376 23.192 1.00 57.09 213 LYS A C 1
ATOM 1681 O O . LYS A 1 213 ? 10.047 -9.348 24.280 1.00 57.09 213 LYS A O 1
ATOM 1686 N N . PRO A 1 214 ? 8.589 -10.350 22.862 1.00 55.53 214 PRO A N 1
ATOM 1687 C CA . PRO A 1 214 ? 8.296 -11.467 23.755 1.00 55.53 214 PRO A CA 1
ATOM 1688 C C . PRO A 1 214 ? 9.596 -12.140 24.193 1.00 55.53 214 PRO A C 1
ATOM 1690 O O . PRO A 1 214 ? 9.819 -12.308 25.383 1.00 55.53 214 PRO A O 1
ATOM 1693 N N . ASP A 1 215 ? 10.560 -12.295 23.283 1.00 60.12 215 ASP A N 1
ATOM 1694 C CA . ASP A 1 215 ? 11.877 -12.828 23.619 1.00 60.12 215 ASP A CA 1
ATOM 1695 C C . ASP A 1 215 ? 12.631 -12.013 24.687 1.00 60.12 215 ASP A C 1
ATOM 1697 O O . ASP A 1 215 ? 13.383 -12.578 25.473 1.00 60.12 215 ASP A O 1
ATOM 1701 N N . GLU A 1 216 ? 12.542 -10.679 24.722 1.00 63.38 216 GLU A N 1
ATOM 1702 C CA . GLU A 1 216 ? 13.219 -9.884 25.764 1.00 63.38 216 GLU A CA 1
ATOM 1703 C C . GLU A 1 216 ? 12.508 -9.971 27.112 1.00 63.38 216 GLU A C 1
ATOM 1705 O O . GLU A 1 216 ? 13.199 -10.017 28.133 1.00 63.38 216 GLU A O 1
ATOM 1710 N N . VAL A 1 217 ? 11.175 -10.036 27.108 1.00 63.41 217 VAL A N 1
ATOM 1711 C CA . VAL A 1 217 ? 10.353 -10.191 28.313 1.00 63.41 217 VAL A CA 1
ATOM 1712 C C . VAL A 1 217 ? 10.518 -11.595 28.883 1.00 63.41 217 VAL A C 1
ATOM 1714 O O . VAL A 1 217 ? 10.874 -11.717 30.047 1.00 63.41 217 VAL A O 1
ATOM 1717 N N . ASP A 1 218 ? 10.419 -12.641 28.067 1.00 69.00 218 ASP A N 1
ATOM 1718 C CA . ASP A 1 218 ? 10.635 -14.032 28.474 1.00 69.00 218 ASP A CA 1
ATOM 1719 C C . ASP A 1 218 ? 12.070 -14.251 28.960 1.00 69.00 218 ASP A C 1
ATOM 1721 O O . ASP A 1 218 ? 12.299 -14.847 30.012 1.00 69.00 218 ASP A O 1
ATOM 1725 N N . ARG A 1 219 ? 13.071 -13.672 28.278 1.00 71.06 219 ARG A N 1
ATOM 1726 C CA . ARG A 1 219 ? 14.459 -13.683 28.773 1.00 71.06 219 ARG A CA 1
ATOM 1727 C C . ARG A 1 219 ? 14.626 -12.857 30.047 1.00 71.06 219 ARG A C 1
ATOM 1729 O O . ARG A 1 219 ? 15.507 -13.157 30.849 1.00 71.06 219 ARG A O 1
ATOM 1736 N N . ALA A 1 220 ? 13.872 -11.778 30.246 1.00 72.19 220 ALA A N 1
ATOM 1737 C CA . ALA A 1 220 ? 13.906 -10.999 31.486 1.00 72.19 220 ALA A CA 1
ATOM 1738 C C . ALA A 1 220 ? 13.259 -11.764 32.648 1.00 72.19 220 ALA A C 1
ATOM 1740 O O . ALA A 1 220 ? 13.851 -11.811 33.724 1.00 72.19 220 ALA A O 1
ATOM 1741 N N . VAL A 1 221 ? 12.126 -12.421 32.401 1.00 73.88 221 VAL A N 1
ATOM 1742 C CA . VAL A 1 221 ? 11.430 -13.317 33.327 1.00 73.88 221 VAL A CA 1
ATOM 1743 C C . VAL A 1 221 ? 12.343 -14.475 33.714 1.00 73.88 221 VAL A C 1
ATOM 1745 O O . VAL A 1 221 ? 12.590 -14.673 34.899 1.00 73.88 221 VAL A O 1
ATOM 1748 N N . GLU A 1 222 ? 12.949 -15.174 32.751 1.00 76.44 222 GLU A N 1
ATOM 1749 C CA . GLU A 1 222 ? 13.888 -16.265 33.037 1.00 76.44 222 GLU A CA 1
ATOM 1750 C C . GLU A 1 222 ? 15.133 -15.786 33.799 1.00 76.44 222 GLU A C 1
ATOM 1752 O O . GLU A 1 222 ? 15.540 -16.407 34.781 1.00 76.44 222 GLU A O 1
ATOM 1757 N N . ARG A 1 223 ? 15.703 -14.623 33.451 1.00 77.94 223 ARG A N 1
ATOM 1758 C CA . ARG A 1 223 ? 16.812 -14.027 34.225 1.00 77.94 223 ARG A CA 1
ATOM 1759 C C . ARG A 1 223 ? 16.408 -13.673 35.654 1.00 77.94 223 ARG A C 1
ATOM 1761 O O . ARG A 1 223 ? 17.234 -13.753 36.559 1.00 77.94 223 ARG A O 1
ATOM 1768 N N . ALA A 1 224 ? 15.174 -13.250 35.874 1.00 77.06 224 ALA A N 1
ATOM 1769 C CA . ALA A 1 224 ? 14.695 -12.845 37.186 1.00 77.06 224 ALA A CA 1
ATOM 1770 C C . ALA A 1 224 ? 14.225 -14.034 38.045 1.00 77.06 224 ALA A C 1
ATOM 1772 O O . ALA A 1 224 ? 14.434 -14.002 39.261 1.00 77.06 224 ALA A O 1
ATOM 1773 N N . LYS A 1 225 ? 13.736 -15.118 37.425 1.00 79.69 225 LYS A N 1
ATOM 1774 C CA . LYS A 1 225 ? 13.592 -16.442 38.053 1.00 79.69 225 LYS A CA 1
ATOM 1775 C C . LYS A 1 225 ? 14.953 -16.991 38.491 1.00 79.69 225 LYS A C 1
ATOM 1777 O O . LYS A 1 225 ? 15.112 -17.367 39.646 1.00 79.69 225 LYS A O 1
ATOM 1782 N N . GLN A 1 226 ? 15.969 -16.934 37.622 1.00 77.56 226 GLN A N 1
ATOM 1783 C CA . GLN A 1 226 ? 17.346 -17.341 37.955 1.00 77.56 226 GLN A CA 1
ATOM 1784 C C . GLN A 1 226 ? 17.965 -16.513 39.092 1.00 77.56 226 GLN A C 1
ATOM 1786 O O . GLN A 1 226 ? 18.784 -17.021 39.853 1.00 77.56 226 GLN A O 1
ATOM 1791 N N . ARG A 1 227 ? 17.578 -15.239 39.225 1.00 79.38 227 ARG A N 1
ATOM 1792 C CA . ARG A 1 227 ? 18.021 -14.352 40.314 1.00 79.38 227 ARG A CA 1
ATOM 1793 C C . ARG A 1 227 ? 17.193 -14.492 41.598 1.00 79.38 227 ARG A C 1
ATOM 1795 O O . ARG A 1 227 ? 17.505 -13.814 42.571 1.00 79.38 227 ARG A O 1
ATOM 1802 N N . GLY A 1 228 ? 16.150 -15.327 41.612 1.00 74.06 228 GLY A N 1
ATOM 1803 C CA . GLY A 1 228 ? 15.271 -15.524 42.771 1.00 74.06 228 GLY A CA 1
ATOM 1804 C C . GLY A 1 228 ? 14.440 -14.294 43.157 1.00 74.06 228 GLY A C 1
ATOM 1805 O O . GLY A 1 228 ? 13.923 -14.230 44.270 1.00 74.06 228 GLY A O 1
ATOM 1806 N N . VAL A 1 229 ? 14.331 -13.304 42.263 1.00 74.69 229 VAL A N 1
ATOM 1807 C CA . VAL A 1 229 ? 13.603 -12.041 42.498 1.00 74.69 229 VAL A CA 1
ATOM 1808 C C . VAL A 1 229 ? 12.129 -12.170 42.097 1.00 74.69 229 VAL A C 1
ATOM 1810 O O . VAL A 1 229 ? 11.297 -11.393 42.555 1.00 74.69 229 VAL A O 1
ATOM 1813 N N . TRP A 1 230 ? 11.789 -13.173 41.283 1.00 45.03 230 TRP A N 1
ATOM 1814 C CA . TRP A 1 230 ? 10.415 -13.472 40.882 1.00 45.03 230 TRP A CA 1
ATOM 1815 C C . TRP A 1 230 ? 9.869 -14.642 41.711 1.00 45.03 230 TRP A C 1
ATOM 1817 O O . TRP A 1 230 ? 10.424 -15.740 41.664 1.00 45.03 230 TRP A O 1
ATOM 1827 N N . LYS A 1 231 ? 8.795 -14.404 42.470 1.00 57.66 231 LYS A N 1
ATOM 1828 C CA . LYS A 1 231 ? 7.955 -15.448 43.077 1.00 57.66 231 LYS A CA 1
ATOM 1829 C C . LYS A 1 231 ? 6.632 -15.492 42.315 1.00 57.66 231 LYS A C 1
ATOM 1831 O O . LYS A 1 231 ? 6.150 -14.429 41.927 1.00 57.66 231 LYS A O 1
ATOM 1836 N N . GLU A 1 232 ? 6.137 -16.701 42.053 1.00 55.25 232 GLU A N 1
ATOM 1837 C CA . GLU A 1 232 ? 4.813 -16.950 41.455 1.00 55.25 232 GLU A CA 1
ATOM 1838 C C . GLU A 1 232 ? 3.678 -16.307 42.257 1.00 55.25 232 GLU A C 1
ATOM 1840 O O . GLU A 1 232 ? 3.787 -16.263 43.508 1.00 55.25 232 GLU A O 1
#

Organism: NCBI:txid1076179

Secondary structure (DSSP, 8-state):
--HHHHHHHHHSHHHHHHHHHHS-SS---HHHHHHS----TTTS--HHHHHHHHHHHHHHHHSPPP------------------SSS----------HHHHHHHHHHHHHHHHHHHHHT--HHHHHHHHHTTTTPPPSSSSS--S-SSPTT--S---HHHHHHHHTSHHHHHHHHHHHHHHHHTT---HHHHHHHHHHHHHHHHHHHHHS---HHHHHHHHHHHHHTT----

Foldseek 3Di:
DDPQLVVLLCLALLVVVQCVVQPDPPDDDPVSSVPRDAFPPVPDDCVQLSVLSVVLVVLVVVDDPDDDDDDDDDDDDDDDDDDPPLFPDDDPPPDPDVSQVVSVLSSLSSNLVRCVSVVDDLQVQQVSQCVQAQPFDTRGPHTDRGQDDPQQDLGSGSVLVSCLPVVVVVLVVLLVVLVVCVVVVNDDPVSVVSNVSSVSSVVSSVCRVCVPPVVVVVVVVVVCVVVVNDDD

pLDDT: mean 79.86, std 18.18, range [30.95, 96.12]

Sequence (232 aa):
MSLLALWGLLNSPVANAYTCCHSSKRDVLAGDMREMRVPDLAACDLAPLEKAVSEYLAAVRATPPTKTQPVKRGAPKIKSTDQMDFFNGEAVTAGSDPESERLKFLHWRVDAEVLRLYNLPAKLERKLLDLFSGVRRRGVPFVQTEYFPKGYTDLDRLSDLLAITVDWEKNNRRRAKLMDLEDEGRLTPAQAEELANLQRLADALVGLMEPWKPDEVDRAVERAKQRGVWKE